Protein AF-A0A3L8SZI3-F1 (afdb_monomer)

Organism: Chloebi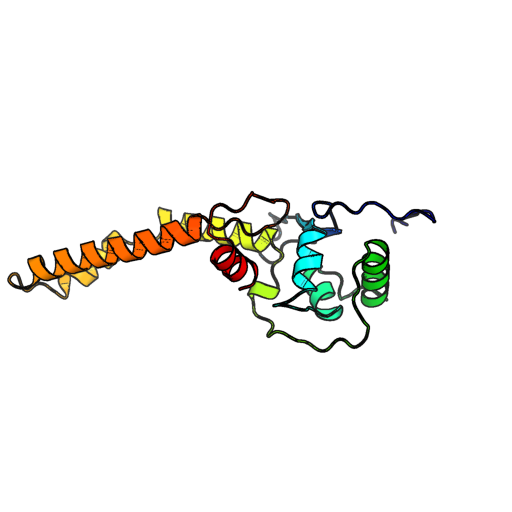a gouldiae (NCBI:txid44316)

Foldseek 3Di:
DDDDDDDDDDDLPPFDQLDFPDWAWDPPDDPVGTDIDTAGNVLVLDCCDPPFVDALCLVCQLRVNNPDDCSSVVVQVSCVSNVHHHDPPDDGRDDDDPCSSYGLRNVVVVVVVVVVCCVPPPPVPVVVVVVCVVPPDPVCVVVVVVVVVVVVVVVVVVVVVVVQAQQDGNNGRDDRPDDPVVNVVVNRD

Nearest PDB structures (foldseek):
  8j0r-assembly1_B  TM=9.414E-01  e=2.944E-23  Homo sapiens
  8j0l-assembly1_B  TM=9.765E-01  e=1.602E-19  Homo sapiens
  8j0q-assembly1_A  TM=9.708E-01  e=1.173E-19  Homo sapiens
  8j0l-assembly1_A  TM=9.807E-01  e=1.516E-17  Homo sapiens
  8j0q-assembly1_B  TM=9.656E-01  e=3.020E-16  Homo sap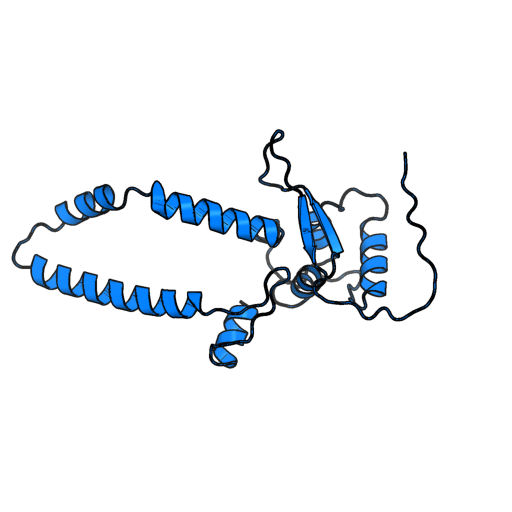iens

Secondary structure (DSSP, 8-state):
--------S-------TTSEEEEEE-SS--GGG--EEEEEHHHHHHHHSTTT---HHHHHHHTT-TTSTTHHHHHHHHHHHTT----TTPPP-S---TGGGS-HHHHHHHHHHHHHHHHHT--HHHHHHHHHHTT--HHHHHHHHHHHHHHHHHHHHHHHHHHT-----TT--PPP-S-HHHHHHHHT-

Sequence (189 aa):
MKQMCSFGYGGTCVVNPTDLFCSVPGRLSLLSSTSKYKVTIAEVKRRLSPPECLNASLLGGILRRAKSKNGGRCLREKLDRLGLNLPAGRRKAANVTLLTSLVEGEALHLARDFGYTCETEFPAKAVGEHIARQHMEQKEQTARKKMILATKQICKEFQDLLSQDRSPLGSSRPTPILDLDIQRHLTHF

Structure (mmCIF, N/CA/C/O backbone):
data_AF-A0A3L8SZI3-F1
#
_entry.id   AF-A0A3L8SZI3-F1
#
loop_
_atom_site.group_PDB
_atom_site.id
_atom_site.type_symbol
_atom_site.label_atom_id
_atom_site.label_alt_id
_atom_site.label_comp_id
_atom_site.label_asym_id
_atom_site.label_entity_id
_atom_site.label_seq_id
_atom_site.pdbx_PDB_ins_code
_atom_site.Cartn_x
_atom_site.Cartn_y
_atom_site.Cartn_z
_atom_site.occupancy
_atom_site.B_iso_or_equiv
_atom_site.auth_seq_id
_atom_site.auth_comp_id
_atom_site.auth_asym_id
_atom_site.auth_atom_id
_atom_site.pdbx_PDB_model_num
ATOM 1 N N . MET A 1 1 ? 34.889 -8.336 -11.581 1.00 32.75 1 MET A N 1
ATOM 2 C CA . MET A 1 1 ? 34.284 -9.285 -12.541 1.00 32.75 1 MET A CA 1
ATOM 3 C C . MET A 1 1 ? 32.955 -8.730 -13.030 1.00 32.75 1 MET A C 1
ATOM 5 O O . MET A 1 1 ? 32.021 -8.611 -12.249 1.00 32.75 1 MET A O 1
ATOM 9 N N . LYS A 1 2 ? 32.911 -8.278 -14.288 1.00 31.86 2 LYS A N 1
ATOM 10 C CA . LYS A 1 2 ? 31.712 -7.748 -14.952 1.00 31.86 2 LYS A CA 1
ATOM 11 C C . LYS A 1 2 ? 30.979 -8.924 -15.597 1.00 31.86 2 LYS A C 1
ATOM 13 O O . LYS A 1 2 ? 31.558 -9.584 -16.450 1.00 31.86 2 LYS A O 1
ATOM 18 N N . GLN A 1 3 ? 29.738 -9.185 -15.202 1.00 29.25 3 GLN A N 1
ATOM 19 C CA . GLN A 1 3 ? 28.894 -10.166 -15.880 1.00 29.25 3 GLN A CA 1
ATOM 20 C C . GLN A 1 3 ? 28.266 -9.477 -17.100 1.00 29.25 3 GLN A C 1
ATOM 22 O O . GLN A 1 3 ? 27.391 -8.622 -16.968 1.00 29.25 3 GLN A O 1
ATOM 27 N N . MET A 1 4 ? 28.801 -9.779 -18.285 1.00 31.86 4 MET A N 1
ATOM 28 C CA . MET A 1 4 ? 28.206 -9.431 -19.574 1.00 31.86 4 MET A CA 1
ATOM 29 C C . MET A 1 4 ? 26.926 -10.251 -19.749 1.00 31.86 4 MET A C 1
ATOM 31 O O . MET A 1 4 ? 26.986 -11.468 -19.887 1.00 31.86 4 MET A O 1
ATOM 35 N N . CYS A 1 5 ? 25.768 -9.593 -19.749 1.00 33.66 5 CYS A N 1
ATOM 36 C CA . CYS A 1 5 ? 24.539 -10.209 -20.238 1.00 33.66 5 CYS A CA 1
ATOM 37 C C . CYS A 1 5 ? 24.554 -10.167 -21.770 1.00 33.66 5 CYS A C 1
ATOM 39 O O . CYS A 1 5 ? 24.347 -9.107 -22.359 1.00 33.66 5 CYS A O 1
ATOM 41 N N . SER A 1 6 ? 24.799 -11.317 -22.394 1.00 33.72 6 SER A N 1
ATOM 42 C CA . SER A 1 6 ? 24.459 -11.567 -23.795 1.00 33.72 6 SER A CA 1
ATOM 43 C C . SER A 1 6 ? 22.967 -11.899 -23.872 1.00 33.72 6 SER A C 1
ATOM 45 O O . SER A 1 6 ? 22.521 -12.797 -23.164 1.00 33.72 6 SER A O 1
ATOM 47 N N . PHE A 1 7 ? 22.192 -11.179 -24.683 1.00 42.06 7 PHE A N 1
ATOM 48 C CA . PHE A 1 7 ? 20.838 -11.586 -25.071 1.00 42.06 7 PHE A CA 1
ATOM 49 C C . PHE A 1 7 ? 20.602 -11.206 -26.534 1.00 42.06 7 PHE A C 1
ATOM 51 O O . PHE A 1 7 ? 20.796 -10.050 -26.915 1.00 42.06 7 PHE A O 1
ATOM 58 N N . GLY A 1 8 ? 20.240 -12.221 -27.322 1.00 34.22 8 GLY A N 1
ATOM 59 C CA . GLY A 1 8 ? 20.067 -12.182 -28.770 1.00 34.22 8 GLY A CA 1
ATOM 60 C C . GLY A 1 8 ? 18.880 -11.351 -29.258 1.00 34.22 8 GLY A C 1
ATOM 61 O O . GLY A 1 8 ? 17.980 -10.982 -28.503 1.00 34.22 8 GLY A O 1
ATOM 62 N N . TYR A 1 9 ? 18.942 -11.052 -30.554 1.00 38.25 9 TYR A N 1
ATOM 63 C CA . TYR A 1 9 ? 17.956 -10.333 -31.356 1.00 38.25 9 TYR A CA 1
ATOM 64 C C . TYR A 1 9 ? 16.701 -11.177 -31.638 1.00 38.25 9 TYR A C 1
ATOM 66 O O . TYR A 1 9 ? 16.815 -12.364 -31.919 1.00 38.25 9 TYR A O 1
ATOM 74 N N . GLY A 1 10 ? 15.544 -10.508 -31.706 1.00 40.09 10 GLY A N 1
ATOM 75 C CA . GLY A 1 10 ? 14.436 -10.901 -32.587 1.00 40.09 10 GLY A CA 1
ATOM 76 C C . GLY A 1 10 ? 13.393 -11.854 -32.002 1.00 40.09 10 GLY A C 1
ATOM 77 O O . GLY A 1 10 ? 13.475 -13.062 -32.172 1.00 40.09 10 GLY A O 1
ATOM 78 N N . GLY A 1 11 ? 12.353 -11.286 -31.394 1.00 36.66 11 GLY A N 1
ATOM 79 C CA . GLY A 1 11 ? 11.108 -11.970 -31.046 1.00 36.66 11 GLY A CA 1
ATOM 80 C C . GLY A 1 11 ? 10.289 -11.083 -30.119 1.00 36.66 11 GLY A C 1
ATOM 81 O O . GLY A 1 11 ? 10.800 -10.637 -29.094 1.00 36.66 11 GLY A O 1
ATOM 82 N N . THR A 1 12 ? 9.042 -10.769 -30.473 1.00 47.06 12 THR A N 1
ATOM 83 C CA . THR A 1 12 ? 8.103 -10.133 -29.540 1.00 47.06 12 THR A CA 1
ATOM 84 C C . THR A 1 12 ? 7.827 -11.127 -28.418 1.00 47.06 12 THR A C 1
ATOM 86 O O . THR A 1 12 ? 6.958 -11.988 -28.540 1.00 47.06 12 THR A O 1
ATOM 89 N N . CYS A 1 13 ? 8.626 -11.064 -27.353 1.00 57.00 13 CYS A N 1
ATOM 90 C CA . CYS A 1 13 ? 8.430 -11.881 -26.168 1.00 57.00 13 CYS A CA 1
ATOM 91 C C . CYS A 1 13 ? 7.018 -11.626 -25.640 1.00 57.00 13 CYS A C 1
ATOM 93 O O . CYS A 1 13 ? 6.651 -10.480 -25.379 1.00 57.00 13 CYS A O 1
ATOM 95 N N . VAL A 1 14 ? 6.228 -12.684 -25.470 1.00 59.91 14 VAL A N 1
ATOM 96 C CA . VAL A 1 14 ? 4.997 -12.608 -24.683 1.00 59.91 14 VAL A CA 1
ATOM 97 C C . VAL A 1 14 ? 5.429 -12.312 -23.250 1.00 59.91 14 VAL A C 1
ATOM 99 O O . VAL A 1 14 ? 5.931 -13.186 -22.550 1.00 59.91 14 VAL A O 1
ATOM 102 N N . VAL A 1 15 ? 5.339 -11.046 -22.846 1.00 76.44 15 VAL A N 1
ATOM 103 C CA . VAL A 1 15 ? 5.780 -10.600 -21.523 1.00 76.44 15 VAL A CA 1
ATOM 104 C C . VAL A 1 15 ? 4.705 -10.956 -20.508 1.00 76.44 15 VAL A C 1
ATOM 106 O O . VAL A 1 15 ? 3.611 -10.386 -20.549 1.00 76.44 15 VAL A O 1
ATOM 109 N N . ASN A 1 16 ? 4.998 -11.865 -19.575 1.00 84.62 16 ASN A N 1
ATOM 110 C CA . ASN A 1 16 ? 4.066 -12.146 -18.496 1.00 84.62 16 ASN A CA 1
ATOM 111 C C . ASN A 1 16 ? 4.203 -11.047 -17.423 1.00 84.62 16 ASN A C 1
ATOM 113 O O . ASN A 1 16 ? 5.298 -10.787 -16.923 1.00 84.62 16 ASN A O 1
ATOM 117 N N . PRO A 1 17 ? 3.113 -10.367 -17.028 1.00 84.50 17 PRO A N 1
ATOM 118 C CA . PRO A 1 17 ? 3.187 -9.310 -16.025 1.00 84.50 17 PRO A CA 1
ATOM 119 C C . PRO A 1 17 ? 3.776 -9.732 -14.668 1.00 84.50 17 PRO A C 1
ATOM 121 O O . PRO A 1 17 ? 4.266 -8.876 -13.931 1.00 84.50 17 PRO A O 1
ATOM 124 N N . THR A 1 18 ? 3.708 -11.017 -14.306 1.00 87.50 18 THR A N 1
ATOM 125 C CA . THR A 1 18 ? 4.295 -11.531 -13.057 1.00 87.50 18 THR A CA 1
ATOM 126 C C . THR A 1 18 ? 5.793 -11.801 -13.161 1.00 87.50 18 THR A C 1
ATOM 128 O O . THR A 1 18 ? 6.421 -12.108 -12.146 1.00 87.50 18 THR A O 1
ATOM 131 N N . ASP A 1 19 ? 6.370 -11.688 -14.359 1.00 91.19 19 ASP A N 1
ATOM 132 C CA . ASP A 1 19 ? 7.793 -11.909 -14.568 1.00 91.19 19 ASP A CA 1
ATOM 133 C C . ASP A 1 19 ? 8.627 -10.897 -13.788 1.00 91.19 19 ASP A C 1
ATOM 135 O O . ASP A 1 19 ? 8.242 -9.748 -13.532 1.00 91.19 19 ASP A O 1
ATOM 139 N N . LEU A 1 20 ? 9.817 -11.348 -13.406 1.00 92.62 20 LEU A N 1
ATOM 140 C CA . LEU A 1 20 ? 10.771 -10.550 -12.662 1.00 92.62 20 LEU A CA 1
ATOM 141 C C . LEU A 1 20 ? 11.363 -9.459 -13.561 1.00 92.62 20 LEU A C 1
ATOM 143 O O . LEU A 1 20 ? 12.108 -9.740 -14.499 1.00 92.62 20 LEU A O 1
ATOM 147 N N . PHE A 1 21 ? 11.136 -8.195 -13.210 1.00 94.31 21 PHE A N 1
ATOM 148 C CA . PHE A 1 21 ? 11.852 -7.084 -13.823 1.00 94.31 21 PHE A CA 1
ATOM 149 C C . PHE A 1 21 ? 13.273 -6.981 -13.257 1.00 94.31 21 PHE A C 1
ATOM 151 O O . PHE A 1 21 ? 14.254 -6.944 -14.006 1.00 94.31 21 PHE A O 1
ATOM 158 N N . CYS A 1 22 ? 13.418 -6.936 -11.933 1.00 93.88 22 CYS A N 1
ATOM 159 C CA . CYS A 1 22 ? 14.709 -7.056 -11.254 1.00 93.88 22 CYS A CA 1
ATOM 160 C C . CYS A 1 22 ? 14.546 -7.337 -9.760 1.00 93.88 22 CYS A C 1
ATOM 162 O O . CYS A 1 22 ? 13.465 -7.166 -9.210 1.00 93.88 22 CYS A O 1
ATOM 164 N N . SER A 1 23 ? 15.647 -7.670 -9.089 1.00 94.44 23 SER A N 1
ATOM 165 C CA . SER A 1 23 ? 15.706 -7.685 -7.626 1.00 94.44 23 SER A CA 1
ATOM 166 C C . SER A 1 23 ? 16.407 -6.436 -7.094 1.00 94.44 23 SER A C 1
ATOM 168 O O . SER A 1 23 ? 17.413 -6.006 -7.666 1.00 94.44 23 SER A O 1
ATOM 170 N N . VAL A 1 24 ? 15.898 -5.878 -5.996 1.00 93.62 24 VAL A N 1
ATOM 171 C CA . VAL A 1 24 ? 16.451 -4.691 -5.326 1.00 93.62 24 VAL A CA 1
ATOM 172 C C . VAL A 1 24 ? 16.789 -4.998 -3.865 1.00 93.62 24 VAL A C 1
ATOM 174 O O . VAL A 1 24 ? 16.069 -5.772 -3.233 1.00 93.62 24 VAL A O 1
ATOM 177 N N . PRO A 1 25 ? 17.870 -4.434 -3.302 1.00 91.94 25 PRO A N 1
ATOM 178 C CA . PRO A 1 25 ? 18.117 -4.518 -1.865 1.00 91.94 25 PRO A CA 1
ATOM 179 C C . PRO A 1 25 ? 17.097 -3.676 -1.083 1.00 91.94 25 PRO A C 1
ATOM 181 O O . PRO A 1 25 ? 16.726 -2.579 -1.520 1.00 91.94 25 PRO A O 1
ATOM 184 N N . GLY A 1 26 ? 16.676 -4.181 0.079 1.00 91.69 26 GLY A N 1
ATOM 185 C CA . GLY A 1 26 ? 15.794 -3.471 1.005 1.00 91.69 26 GLY A CA 1
ATOM 186 C C . GLY A 1 26 ? 16.409 -2.175 1.542 1.00 91.69 26 GLY A C 1
ATOM 187 O O . GLY A 1 26 ? 17.578 -2.142 1.914 1.00 91.69 26 GLY A O 1
ATOM 188 N N . ARG A 1 27 ? 15.615 -1.102 1.595 1.00 90.81 27 ARG A N 1
ATOM 189 C CA . ARG A 1 27 ? 15.912 0.176 2.263 1.00 90.81 27 ARG A CA 1
ATOM 190 C C . ARG A 1 27 ? 15.809 0.047 3.780 1.00 90.81 27 ARG A C 1
ATOM 192 O O . ARG A 1 27 ? 16.592 0.672 4.478 1.00 90.81 27 ARG A O 1
ATOM 199 N N . LEU A 1 28 ? 14.841 -0.735 4.261 1.00 88.44 28 LEU A N 1
ATOM 200 C CA . LEU A 1 28 ? 14.543 -0.899 5.690 1.00 88.44 28 LEU A CA 1
ATOM 201 C C . LEU A 1 28 ? 15.282 -2.089 6.329 1.00 88.44 28 LEU A C 1
ATOM 203 O O . LEU A 1 28 ? 14.980 -2.481 7.448 1.00 88.44 28 LEU A O 1
ATOM 207 N N . SER A 1 29 ? 16.234 -2.697 5.618 1.00 83.62 29 SER A N 1
ATOM 208 C CA . SER A 1 29 ? 17.012 -3.832 6.122 1.00 83.62 29 SER A CA 1
ATOM 209 C C . SER A 1 29 ? 18.260 -3.367 6.877 1.00 83.62 29 SER A C 1
ATOM 211 O O . SER A 1 29 ? 18.995 -2.508 6.392 1.00 83.62 29 SER A O 1
ATOM 213 N N . LEU A 1 30 ? 18.539 -3.983 8.030 1.00 84.88 30 LEU A N 1
ATOM 214 C CA . LEU A 1 30 ? 19.823 -3.849 8.729 1.00 84.88 30 LEU A CA 1
ATOM 215 C C . LEU A 1 30 ? 20.921 -4.658 8.019 1.00 84.88 30 LEU A C 1
ATOM 217 O O . LEU A 1 30 ? 20.630 -5.605 7.286 1.00 84.88 30 LEU A O 1
ATOM 221 N N . LEU A 1 31 ? 22.191 -4.310 8.265 1.00 76.75 31 LEU A N 1
ATOM 222 C CA . LEU A 1 31 ? 23.357 -4.910 7.594 1.00 76.75 31 LEU A CA 1
ATOM 223 C C . LEU A 1 31 ? 23.403 -6.445 7.709 1.00 76.75 31 LEU A C 1
ATOM 225 O O . LEU A 1 31 ? 23.748 -7.119 6.740 1.00 76.75 31 LEU A O 1
ATOM 229 N N . SER A 1 32 ? 23.000 -6.998 8.854 1.00 75.25 32 SER A N 1
ATOM 230 C CA . SER A 1 32 ? 22.955 -8.443 9.118 1.00 75.25 32 SER A CA 1
ATOM 231 C C . SER A 1 32 ? 21.778 -9.175 8.455 1.00 75.25 32 SER A C 1
ATOM 233 O O . SER A 1 32 ? 21.843 -10.390 8.297 1.00 75.25 32 SER A O 1
ATOM 235 N N . SER A 1 33 ? 20.739 -8.455 8.016 1.00 75.06 33 SER A N 1
ATOM 236 C CA . SER A 1 33 ? 19.474 -9.017 7.509 1.00 75.06 33 SER A CA 1
ATOM 237 C C . SER A 1 33 ? 19.098 -8.424 6.149 1.00 75.06 33 SER A C 1
ATOM 239 O O . SER A 1 33 ? 17.968 -7.978 5.923 1.00 75.06 33 SER A O 1
ATOM 241 N N . THR A 1 34 ? 20.061 -8.384 5.224 1.00 77.38 34 THR A N 1
ATOM 242 C CA . THR A 1 34 ? 19.853 -7.802 3.892 1.00 77.38 34 THR A CA 1
ATOM 243 C C . THR A 1 34 ? 18.858 -8.640 3.087 1.00 77.38 34 THR A C 1
ATOM 245 O O . THR A 1 34 ? 19.199 -9.684 2.534 1.00 77.38 34 THR A O 1
ATOM 248 N N . SER A 1 35 ? 17.623 -8.154 2.971 1.00 83.44 35 SER A N 1
ATOM 249 C CA . SER A 1 35 ? 16.596 -8.775 2.133 1.00 83.44 35 SER A CA 1
ATOM 250 C C . SER A 1 35 ? 16.675 -8.254 0.699 1.00 83.44 35 SER A C 1
ATOM 252 O O . SER A 1 35 ? 16.913 -7.066 0.461 1.00 83.44 35 SER A O 1
ATOM 254 N N . LYS A 1 36 ? 16.461 -9.143 -0.277 1.00 91.50 36 LYS A N 1
ATOM 255 C CA . LYS A 1 36 ? 16.286 -8.771 -1.687 1.00 91.50 36 LYS A CA 1
ATOM 256 C C . LYS A 1 36 ? 14.821 -8.914 -2.070 1.00 91.50 36 LYS A C 1
ATOM 258 O O . LYS A 1 36 ? 14.253 -9.995 -1.955 1.00 91.50 36 LYS A O 1
ATOM 263 N N . TYR A 1 37 ? 14.248 -7.840 -2.589 1.00 93.81 37 TYR A N 1
ATOM 264 C CA . TYR A 1 37 ? 12.856 -7.779 -3.008 1.00 93.81 37 TYR A CA 1
ATOM 265 C C . TYR A 1 37 ? 12.746 -7.940 -4.518 1.00 93.81 37 TYR A C 1
ATOM 267 O O . TYR A 1 37 ? 13.508 -7.331 -5.273 1.00 93.81 37 TYR A O 1
ATOM 275 N N . LYS A 1 38 ? 11.805 -8.779 -4.956 1.00 94.25 38 LYS A N 1
ATOM 276 C CA . LYS A 1 38 ? 11.475 -8.966 -6.370 1.00 94.25 38 LYS A CA 1
ATOM 277 C C . LYS A 1 38 ? 10.568 -7.823 -6.818 1.00 94.25 38 LYS A C 1
ATOM 279 O O . LYS A 1 38 ? 9.530 -7.603 -6.210 1.00 94.25 38 LYS A O 1
ATOM 284 N N . VAL A 1 39 ? 10.956 -7.147 -7.891 1.00 95.44 39 VAL A N 1
ATOM 285 C CA . VAL A 1 39 ? 10.140 -6.148 -8.584 1.00 95.44 39 VAL A CA 1
ATOM 286 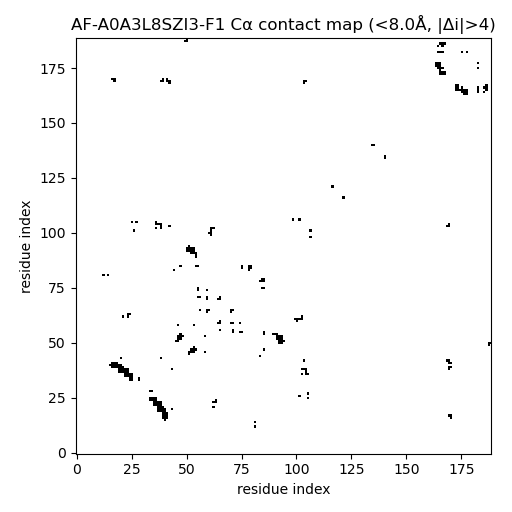C C . VAL A 1 39 ? 9.622 -6.793 -9.858 1.00 95.44 39 VAL A C 1
ATOM 288 O O . VAL A 1 39 ? 10.424 -7.229 -10.691 1.00 95.44 39 VAL A O 1
ATOM 291 N N . THR A 1 40 ? 8.305 -6.877 -10.008 1.00 94.69 40 THR A N 1
ATOM 292 C CA . THR A 1 40 ? 7.666 -7.486 -11.182 1.00 94.69 40 THR A CA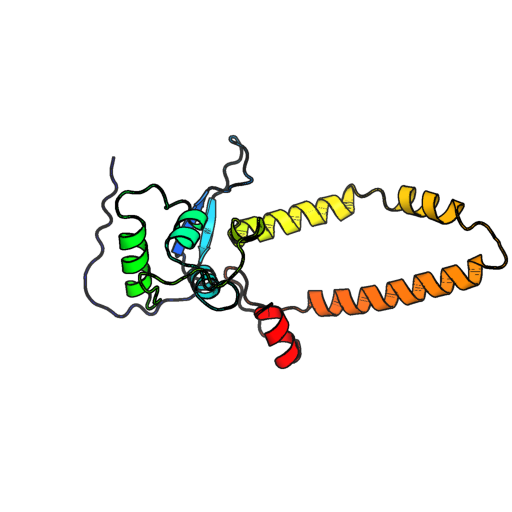 1
ATOM 293 C C . THR A 1 40 ? 7.492 -6.474 -12.309 1.00 94.69 40 THR A C 1
ATOM 295 O O . THR A 1 40 ? 7.544 -5.259 -12.106 1.00 94.69 40 THR A O 1
ATOM 298 N N . ILE A 1 41 ? 7.262 -6.964 -13.525 1.00 93.44 41 ILE A N 1
ATOM 299 C CA . ILE A 1 41 ? 6.901 -6.104 -14.659 1.00 93.44 41 ILE A CA 1
ATOM 300 C C . ILE A 1 41 ? 5.573 -5.383 -14.386 1.00 93.44 41 ILE A C 1
ATOM 302 O O . ILE A 1 41 ? 5.430 -4.214 -14.741 1.00 93.44 41 ILE A O 1
ATOM 306 N N . ALA A 1 42 ? 4.623 -6.038 -13.711 1.00 92.12 42 ALA A N 1
ATOM 307 C CA . ALA A 1 42 ? 3.355 -5.439 -13.306 1.00 92.12 42 ALA A CA 1
ATOM 308 C C . ALA A 1 42 ? 3.533 -4.249 -12.352 1.00 92.12 42 ALA A C 1
ATOM 310 O O . ALA A 1 42 ? 2.892 -3.223 -12.574 1.00 92.12 42 ALA A O 1
ATOM 311 N N . GLU A 1 43 ? 4.418 -4.351 -11.354 1.00 94.31 43 GLU A N 1
ATOM 312 C CA . GLU A 1 43 ? 4.747 -3.218 -10.475 1.00 94.31 43 GLU A CA 1
ATOM 313 C C . GLU A 1 43 ? 5.277 -2.045 -11.306 1.00 94.31 43 GLU A C 1
ATOM 315 O O . GLU A 1 43 ? 4.789 -0.920 -11.202 1.00 94.31 43 GLU A O 1
ATOM 320 N N . VAL A 1 44 ? 6.242 -2.305 -12.195 1.00 93.88 44 VAL A N 1
ATOM 321 C CA . VAL A 1 44 ? 6.815 -1.255 -13.048 1.00 93.88 44 VAL A CA 1
ATOM 322 C C . VAL A 1 44 ? 5.747 -0.628 -13.943 1.00 93.88 44 VAL A C 1
ATOM 324 O O . VAL A 1 44 ? 5.696 0.593 -14.061 1.00 93.88 44 VAL A O 1
ATOM 327 N N . LYS A 1 45 ? 4.861 -1.435 -14.532 1.00 91.56 45 LYS A N 1
ATOM 328 C CA . LYS A 1 45 ? 3.749 -0.943 -15.350 1.00 91.56 45 LYS A CA 1
ATOM 329 C C . LYS A 1 45 ? 2.829 -0.019 -14.548 1.00 91.56 45 LYS A C 1
ATOM 331 O O . LYS A 1 45 ? 2.534 1.067 -15.039 1.00 91.56 45 LYS A O 1
ATOM 336 N N . ARG A 1 46 ? 2.438 -0.406 -13.326 1.00 91.00 46 ARG A N 1
ATOM 337 C CA . ARG A 1 46 ? 1.607 0.422 -12.431 1.00 91.00 46 ARG A CA 1
ATOM 338 C C . ARG A 1 46 ? 2.273 1.756 -12.094 1.00 91.00 46 ARG A C 1
ATOM 340 O O . ARG A 1 46 ? 1.632 2.794 -12.180 1.00 91.00 46 ARG A O 1
ATOM 347 N N . ARG A 1 47 ? 3.578 1.747 -11.809 1.00 91.25 47 ARG A N 1
ATOM 348 C CA . ARG A 1 47 ? 4.353 2.971 -11.534 1.00 91.25 47 ARG A CA 1
ATOM 349 C C . ARG A 1 47 ? 4.465 3.913 -12.734 1.00 91.25 47 ARG A C 1
ATOM 351 O O . ARG A 1 47 ? 4.669 5.111 -12.560 1.00 91.25 47 ARG A O 1
ATOM 358 N N . LEU A 1 48 ? 4.384 3.390 -13.959 1.00 90.19 48 LEU A N 1
ATOM 359 C CA . LEU A 1 48 ? 4.416 4.185 -15.192 1.00 90.19 48 LEU A CA 1
ATOM 360 C C . LEU A 1 48 ? 3.039 4.732 -15.598 1.00 90.19 48 LEU A C 1
ATOM 362 O O . LEU A 1 48 ? 2.984 5.677 -16.396 1.00 90.19 48 LEU A O 1
ATOM 366 N N . SER A 1 49 ? 1.958 4.150 -15.074 1.00 87.31 49 SER A N 1
ATOM 367 C CA . SER A 1 49 ? 0.573 4.584 -15.265 1.00 87.31 49 SER A CA 1
ATOM 368 C C . SER A 1 49 ? 0.104 5.525 -14.145 1.00 87.31 49 SER A C 1
ATOM 370 O O . SER A 1 49 ? 0.784 5.652 -13.123 1.00 87.31 49 SER A O 1
ATOM 372 N N . PRO A 1 50 ? -1.051 6.197 -14.310 1.00 84.31 50 PRO A N 1
ATOM 373 C CA . PRO A 1 50 ? -1.691 6.901 -13.204 1.00 84.31 50 PRO A CA 1
ATOM 374 C C . PRO A 1 50 ? -1.956 5.960 -12.011 1.00 84.31 50 PRO A C 1
ATOM 376 O O . PRO A 1 50 ? -2.207 4.771 -12.240 1.00 84.31 50 PRO A O 1
ATOM 379 N N . PRO A 1 51 ? -1.919 6.469 -10.766 1.00 80.81 51 PRO A N 1
ATOM 380 C CA . PRO A 1 51 ? -1.724 7.881 -10.411 1.00 80.81 51 PRO A CA 1
ATOM 381 C C . PRO A 1 51 ? -0.253 8.344 -10.386 1.00 80.81 51 PRO A C 1
ATOM 383 O O . PRO A 1 51 ? 0.004 9.530 -10.581 1.00 80.81 51 PRO A O 1
ATOM 386 N N . GLU A 1 52 ? 0.729 7.449 -10.208 1.00 85.75 52 GLU A N 1
ATOM 387 C CA . GLU A 1 52 ? 2.133 7.849 -9.987 1.00 85.75 52 GLU A CA 1
ATOM 388 C C . GLU A 1 52 ? 2.821 8.445 -11.228 1.00 85.75 52 GLU A C 1
ATOM 390 O O . GLU A 1 52 ? 3.557 9.433 -11.118 1.00 85.75 52 GLU A O 1
ATOM 395 N N . CYS A 1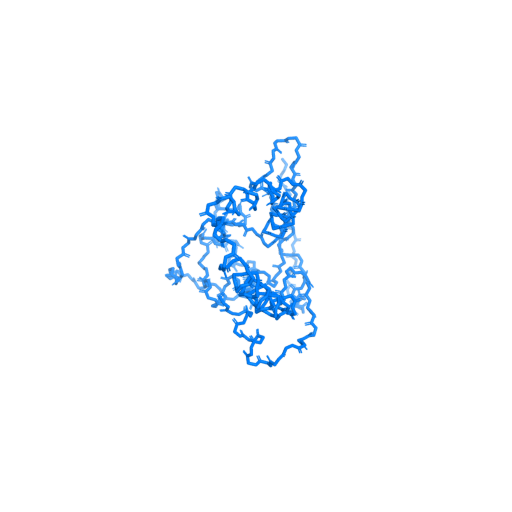 53 ? 2.611 7.849 -12.410 1.00 87.81 53 CYS A N 1
ATOM 396 C CA . CYS A 1 53 ? 3.177 8.309 -13.685 1.00 87.81 53 CYS A CA 1
ATOM 397 C C . CYS A 1 53 ? 4.686 8.645 -13.607 1.00 87.81 53 CYS A C 1
ATOM 399 O O . CYS A 1 53 ? 5.144 9.681 -14.107 1.00 87.81 53 CYS A O 1
ATOM 401 N N . LEU A 1 54 ? 5.477 7.777 -12.967 1.00 89.50 54 LEU A N 1
ATOM 402 C CA . LEU A 1 54 ? 6.880 8.039 -12.656 1.00 89.50 54 LEU A CA 1
ATOM 403 C C . LEU A 1 54 ? 7.730 8.285 -13.908 1.00 89.50 54 LEU A C 1
ATOM 405 O O . LEU A 1 54 ? 7.558 7.673 -14.963 1.00 89.50 54 LEU A O 1
ATOM 409 N N . ASN A 1 55 ? 8.721 9.164 -13.760 1.00 88.19 55 ASN A N 1
ATOM 410 C CA . ASN A 1 55 ? 9.770 9.352 -14.756 1.00 88.19 55 ASN A CA 1
ATOM 411 C C . ASN A 1 55 ? 10.947 8.385 -14.524 1.00 88.19 55 ASN A C 1
ATOM 413 O O . ASN A 1 55 ? 11.070 7.748 -13.476 1.00 88.19 55 ASN A O 1
ATOM 417 N N . ALA A 1 56 ? 11.857 8.311 -15.500 1.00 87.88 56 ALA A N 1
ATOM 418 C CA . ALA A 1 56 ? 13.003 7.399 -15.453 1.00 87.88 56 ALA A CA 1
ATOM 419 C C . ALA A 1 56 ? 13.943 7.631 -14.264 1.00 87.88 56 ALA A C 1
ATOM 421 O O . ALA A 1 56 ? 14.523 6.673 -13.759 1.00 87.88 56 ALA A O 1
ATOM 422 N N . SER A 1 57 ? 14.098 8.875 -13.808 1.00 85.69 57 SER A N 1
ATOM 423 C CA . SER A 1 57 ? 14.984 9.198 -12.686 1.00 85.69 57 SER A CA 1
ATOM 424 C C . SER A 1 57 ? 14.419 8.673 -11.367 1.00 85.69 57 SER A C 1
ATOM 426 O O . SER A 1 57 ? 15.138 8.027 -10.605 1.00 85.69 57 SER A O 1
ATOM 428 N N . LEU A 1 58 ? 13.123 8.889 -11.123 1.00 89.62 58 LEU A N 1
ATOM 429 C CA . LEU A 1 58 ? 12.430 8.394 -9.933 1.00 89.62 58 LEU A CA 1
ATOM 430 C C . LEU A 1 58 ? 12.358 6.869 -9.936 1.00 89.62 58 LEU A C 1
ATOM 432 O O . LEU A 1 58 ? 12.775 6.238 -8.964 1.00 89.62 58 LEU A O 1
ATOM 436 N N . LEU A 1 59 ? 11.939 6.274 -11.059 1.00 91.12 59 LEU A N 1
ATOM 437 C CA . LEU A 1 59 ? 11.917 4.823 -11.213 1.00 91.12 59 LEU A CA 1
ATOM 438 C C . LEU A 1 59 ? 13.322 4.235 -11.015 1.00 91.12 59 LEU A C 1
ATOM 440 O O . LEU A 1 59 ? 13.493 3.286 -10.262 1.00 91.12 59 LEU A O 1
ATOM 444 N N . GLY A 1 60 ? 14.361 4.841 -11.594 1.00 91.12 60 GLY A N 1
ATOM 445 C CA . GLY A 1 60 ? 15.750 4.431 -11.375 1.00 91.12 60 GLY A CA 1
ATOM 446 C C . GLY A 1 60 ? 16.192 4.520 -9.909 1.00 91.12 60 GLY A C 1
ATOM 447 O O . GLY A 1 60 ? 16.930 3.651 -9.439 1.00 91.12 60 GLY A O 1
ATOM 448 N N . GLY A 1 61 ? 15.735 5.532 -9.169 1.00 91.00 61 GLY A N 1
ATOM 449 C CA . GLY A 1 61 ? 15.994 5.685 -7.734 1.00 91.00 61 GLY A CA 1
ATOM 450 C C . GLY A 1 61 ? 15.301 4.621 -6.880 1.00 91.00 61 GLY A C 1
ATOM 451 O O . GLY A 1 61 ? 15.898 4.087 -5.940 1.00 91.00 61 GLY A O 1
ATOM 452 N N . ILE A 1 62 ? 14.070 4.256 -7.236 1.00 92.88 62 ILE A N 1
ATOM 453 C CA . ILE A 1 62 ? 13.305 3.177 -6.599 1.00 92.88 62 ILE A CA 1
ATOM 454 C C . ILE A 1 62 ? 13.929 1.822 -6.930 1.00 92.88 62 ILE A C 1
ATOM 456 O O . ILE A 1 62 ? 14.164 1.011 -6.048 1.00 92.88 62 ILE A O 1
ATOM 460 N N . LEU A 1 63 ? 14.364 1.604 -8.165 1.00 92.69 63 LEU A N 1
ATOM 461 C CA . LEU A 1 63 ? 15.052 0.370 -8.544 1.00 92.69 63 LEU A CA 1
ATOM 462 C C . LEU A 1 63 ? 16.500 0.291 -8.034 1.00 92.69 63 LEU A C 1
ATOM 464 O O . LEU A 1 63 ? 17.200 -0.676 -8.324 1.00 92.69 63 LEU A O 1
ATOM 468 N N . ARG A 1 64 ? 16.969 1.307 -7.293 1.00 91.06 64 ARG A N 1
ATOM 469 C CA . ARG A 1 64 ? 18.343 1.430 -6.775 1.00 91.06 64 ARG A CA 1
ATOM 470 C C . ARG A 1 64 ? 19.413 1.385 -7.885 1.00 91.06 64 ARG A C 1
ATOM 472 O O . ARG A 1 64 ? 20.533 0.939 -7.665 1.00 91.06 64 ARG A O 1
ATOM 479 N N . ARG A 1 65 ? 19.080 1.872 -9.089 1.00 82.00 65 ARG A N 1
ATOM 480 C CA . ARG A 1 65 ? 19.945 1.890 -10.292 1.00 82.00 65 ARG A CA 1
ATOM 481 C C . ARG A 1 65 ? 20.421 3.287 -10.708 1.00 82.00 65 ARG A C 1
ATOM 483 O O . ARG A 1 65 ? 21.206 3.406 -11.650 1.00 82.00 65 ARG A O 1
ATOM 490 N N . ALA A 1 66 ? 19.996 4.336 -10.000 1.00 75.31 66 ALA A N 1
ATOM 491 C CA . ALA A 1 66 ? 20.215 5.741 -10.368 1.00 75.31 66 ALA A CA 1
ATOM 492 C C . ALA A 1 66 ? 21.687 6.192 -10.478 1.00 75.31 66 ALA A C 1
ATOM 494 O O . ALA A 1 66 ? 21.961 7.176 -11.154 1.00 75.31 66 ALA A O 1
ATOM 495 N N . LYS A 1 67 ? 22.640 5.491 -9.849 1.00 74.12 67 LYS A N 1
ATOM 496 C CA . LYS A 1 67 ? 24.066 5.881 -9.841 1.00 74.12 67 LYS A CA 1
ATOM 497 C C . LYS A 1 67 ? 24.910 5.226 -10.947 1.00 74.12 67 LYS A C 1
ATOM 499 O O . LYS A 1 67 ? 26.118 5.424 -10.992 1.00 74.12 67 LYS A O 1
ATOM 504 N N . SER A 1 68 ? 24.308 4.425 -11.827 1.00 75.88 68 SER A N 1
ATOM 505 C CA . SER A 1 68 ? 25.038 3.749 -12.908 1.00 75.88 68 SER A CA 1
ATOM 506 C C . SER A 1 68 ? 25.236 4.661 -14.126 1.00 75.88 68 SER A C 1
ATOM 508 O O . SER A 1 68 ? 24.309 5.357 -14.550 1.00 75.88 68 SER A O 1
ATOM 510 N N . LYS A 1 69 ? 26.437 4.645 -14.727 1.00 81.56 69 LYS A N 1
ATOM 511 C CA . LYS A 1 69 ? 26.698 5.326 -16.009 1.00 81.56 69 LYS A CA 1
ATOM 512 C C . LYS A 1 69 ? 25.697 4.807 -17.048 1.00 81.56 69 LYS A C 1
ATOM 514 O O . LYS A 1 69 ? 25.556 3.599 -17.202 1.00 81.56 69 LYS A O 1
ATOM 519 N N . ASN A 1 70 ? 25.001 5.711 -17.739 1.00 82.06 70 ASN A N 1
ATOM 520 C CA . ASN A 1 70 ? 23.920 5.401 -18.689 1.00 82.06 70 ASN A CA 1
ATOM 521 C C . ASN A 1 70 ? 22.677 4.705 -18.092 1.00 82.06 70 ASN A C 1
ATOM 523 O O . ASN A 1 70 ? 21.834 4.234 -18.855 1.00 82.06 70 ASN A O 1
ATOM 527 N N . GLY A 1 71 ? 22.497 4.680 -16.765 1.00 81.44 71 GLY A N 1
ATOM 528 C CA . GLY A 1 71 ? 21.406 3.941 -16.116 1.00 81.44 71 GLY A CA 1
ATOM 529 C C . GLY A 1 71 ? 20.008 4.294 -16.635 1.00 81.44 71 GLY A C 1
ATOM 530 O O . GLY A 1 71 ? 19.194 3.405 -16.870 1.00 81.44 71 GLY A O 1
ATOM 531 N N . GLY A 1 72 ? 19.747 5.579 -16.896 1.00 83.69 72 GLY A N 1
ATOM 532 C CA . GLY A 1 72 ? 18.473 6.027 -17.466 1.00 83.69 72 GLY A CA 1
ATOM 533 C C . GLY A 1 72 ? 18.241 5.563 -18.909 1.00 83.69 72 GLY A C 1
ATOM 534 O O . GLY A 1 72 ? 17.102 5.288 -19.271 1.00 83.69 72 GLY A O 1
ATOM 535 N N . ARG A 1 73 ? 19.299 5.447 -19.724 1.00 86.44 73 ARG A N 1
ATOM 536 C CA . ARG A 1 73 ? 19.211 4.940 -21.103 1.00 86.44 73 ARG A CA 1
ATOM 537 C C . ARG A 1 73 ? 18.939 3.438 -21.102 1.00 86.44 73 ARG A C 1
ATOM 539 O O . ARG A 1 73 ? 17.951 3.010 -21.682 1.00 86.44 73 ARG A O 1
ATOM 546 N N . CYS A 1 74 ? 19.735 2.669 -20.358 1.00 87.69 74 CYS A N 1
ATOM 547 C CA . CYS A 1 74 ? 19.560 1.219 -20.252 1.00 87.69 74 CYS A CA 1
ATOM 548 C C . CYS A 1 74 ? 18.204 0.832 -19.643 1.00 87.69 74 CYS A C 1
ATOM 550 O O . CYS A 1 74 ? 17.635 -0.194 -20.004 1.00 87.69 74 CYS A O 1
ATOM 552 N N . LEU A 1 75 ? 17.673 1.642 -18.715 1.00 89.38 75 LEU A N 1
ATOM 553 C CA . LEU A 1 75 ? 16.334 1.431 -18.169 1.00 89.38 75 LEU A CA 1
ATOM 554 C C . LEU A 1 75 ? 15.263 1.571 -19.255 1.00 89.38 75 LEU A C 1
ATOM 556 O O . LEU A 1 75 ? 14.412 0.696 -19.353 1.00 89.38 75 LEU A O 1
ATOM 560 N N . ARG A 1 76 ? 15.324 2.624 -20.081 1.00 89.75 76 ARG A N 1
ATOM 561 C CA . ARG A 1 76 ? 14.380 2.825 -21.194 1.00 89.75 76 ARG A CA 1
ATOM 562 C C . ARG A 1 76 ? 14.478 1.707 -22.222 1.00 89.75 76 ARG A C 1
ATOM 564 O O . ARG A 1 76 ? 13.472 1.077 -22.490 1.00 89.75 76 ARG A O 1
ATOM 571 N N . GLU A 1 77 ? 15.687 1.367 -22.668 1.00 90.75 77 GLU A N 1
ATOM 572 C CA . GLU A 1 77 ? 15.905 0.257 -23.610 1.00 90.75 77 GLU A CA 1
ATOM 573 C C . GLU A 1 77 ? 15.327 -1.065 -23.085 1.00 90.75 77 GLU A C 1
ATOM 575 O O . GLU A 1 77 ? 14.745 -1.843 -23.839 1.00 90.75 77 GLU A O 1
ATOM 580 N N . LYS A 1 78 ? 15.467 -1.334 -21.779 1.00 91.38 78 LYS A N 1
ATOM 581 C CA . LYS A 1 78 ? 14.876 -2.522 -21.160 1.00 91.38 78 LYS A CA 1
ATOM 582 C C . LYS A 1 78 ? 13.348 -2.459 -21.132 1.00 91.38 78 LYS A C 1
ATOM 584 O O . LYS A 1 78 ? 12.716 -3.485 -21.350 1.00 91.38 78 LYS A O 1
ATOM 589 N N . LEU A 1 79 ? 12.764 -1.299 -20.837 1.00 92.00 79 LEU A N 1
ATOM 590 C CA . LEU A 1 79 ? 11.312 -1.107 -20.831 1.00 92.00 79 LEU A CA 1
ATOM 591 C C . LEU A 1 79 ? 10.726 -1.245 -22.240 1.00 92.00 79 LEU A C 1
ATOM 593 O O . LEU A 1 79 ? 9.750 -1.972 -22.405 1.00 92.00 79 LEU A O 1
ATOM 597 N N . ASP A 1 80 ? 11.375 -0.661 -23.247 1.00 91.06 80 ASP A N 1
ATOM 598 C CA . ASP A 1 80 ? 10.947 -0.726 -24.647 1.00 91.06 80 ASP A CA 1
ATOM 599 C C . ASP A 1 80 ? 10.913 -2.178 -25.150 1.00 91.06 80 ASP A C 1
ATOM 601 O O . ASP A 1 80 ? 9.940 -2.596 -25.774 1.00 91.06 80 ASP A O 1
ATOM 605 N N . ARG A 1 81 ? 11.913 -2.999 -24.787 1.00 91.19 81 ARG A N 1
ATOM 606 C CA . ARG A 1 81 ? 11.922 -4.449 -25.087 1.00 91.19 81 ARG A CA 1
ATOM 607 C C . ARG A 1 81 ? 10.765 -5.216 -24.448 1.00 91.19 81 ARG A C 1
ATOM 609 O O . ARG A 1 81 ? 10.400 -6.277 -24.940 1.00 91.19 81 ARG A O 1
ATOM 616 N N . LEU A 1 82 ? 10.221 -4.708 -23.345 1.00 90.31 82 LEU A N 1
ATOM 617 C CA . LEU A 1 82 ? 9.068 -5.284 -22.655 1.00 90.31 82 LEU A CA 1
ATOM 618 C C . LEU A 1 82 ? 7.739 -4.663 -23.118 1.00 90.31 82 LEU A C 1
ATOM 620 O O . LEU A 1 82 ? 6.697 -4.954 -22.533 1.00 90.31 82 LEU A O 1
ATOM 624 N N . GLY A 1 83 ? 7.764 -3.782 -24.125 1.00 88.94 83 GLY A N 1
ATOM 625 C CA . GLY A 1 83 ? 6.586 -3.064 -24.611 1.00 88.94 83 GLY A CA 1
ATOM 626 C C . GLY A 1 83 ? 6.078 -1.977 -23.657 1.00 88.94 83 GLY A C 1
ATOM 627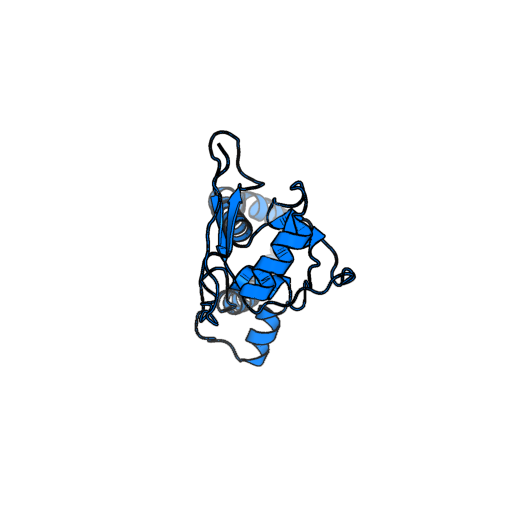 O O . GLY A 1 83 ? 4.917 -1.579 -23.738 1.00 88.94 83 GLY A O 1
ATOM 628 N N . LEU A 1 84 ? 6.912 -1.498 -22.729 1.00 88.94 84 LEU A N 1
ATOM 629 C CA . LEU A 1 84 ? 6.575 -0.425 -21.795 1.00 88.94 84 LEU A CA 1
ATOM 630 C C . LEU A 1 84 ? 7.215 0.889 -22.251 1.00 88.94 84 LEU A C 1
ATOM 632 O O . LEU A 1 84 ? 8.433 1.017 -22.263 1.00 88.94 84 LEU A O 1
ATOM 636 N N . ASN A 1 85 ? 6.395 1.892 -22.570 1.00 84.31 85 ASN A N 1
ATOM 637 C CA . ASN A 1 85 ? 6.890 3.187 -23.038 1.00 84.31 85 ASN A CA 1
ATOM 638 C C . ASN A 1 85 ? 7.197 4.141 -21.869 1.00 84.31 85 ASN A C 1
ATOM 640 O O . ASN A 1 85 ? 6.328 4.431 -21.040 1.00 84.31 85 ASN A O 1
ATOM 644 N N . LEU A 1 86 ? 8.417 4.687 -21.841 1.00 85.12 86 LEU A N 1
ATOM 645 C CA . LEU A 1 86 ? 8.827 5.729 -20.899 1.00 85.12 86 LEU A CA 1
ATOM 646 C C . LEU A 1 86 ? 9.515 6.903 -21.620 1.00 85.12 86 LEU A C 1
ATOM 648 O O . LEU A 1 86 ? 10.752 6.929 -21.730 1.00 85.12 86 LEU A O 1
ATOM 652 N N . PRO A 1 87 ? 8.744 7.919 -22.058 1.00 80.31 87 PRO A N 1
ATOM 653 C CA . PRO A 1 87 ? 9.273 8.992 -22.888 1.00 80.31 87 PRO A CA 1
ATOM 654 C C . PRO A 1 87 ? 10.365 9.798 -22.175 1.00 80.31 87 PRO A C 1
ATOM 656 O O . PRO A 1 87 ? 10.353 10.012 -20.952 1.00 80.31 87 PRO A O 1
ATOM 659 N N . ALA A 1 88 ? 11.349 10.248 -22.952 1.00 78.25 88 ALA A N 1
ATOM 660 C CA . ALA A 1 88 ? 12.331 11.217 -22.484 1.00 78.25 88 ALA A CA 1
ATOM 661 C C . ALA A 1 88 ? 11.631 12.547 -22.148 1.00 78.25 88 ALA A C 1
ATOM 663 O O . ALA A 1 88 ? 10.654 12.920 -22.787 1.00 78.25 88 ALA A O 1
ATOM 664 N N . GLY A 1 89 ? 12.092 13.243 -21.105 1.00 72.44 89 GLY A N 1
ATOM 665 C CA . GLY A 1 89 ? 11.531 14.546 -20.724 1.00 72.44 89 GLY A CA 1
ATOM 666 C C . GLY A 1 89 ? 10.153 14.520 -20.047 1.00 72.44 89 GLY A C 1
ATOM 667 O O . GLY A 1 89 ? 9.621 15.589 -19.756 1.00 72.44 89 GLY A O 1
ATOM 668 N N . ARG A 1 90 ? 9.581 13.339 -19.743 1.00 78.50 90 ARG A N 1
ATOM 669 C CA . ARG A 1 90 ? 8.332 13.240 -18.966 1.00 78.50 90 ARG A CA 1
ATOM 670 C C . ARG A 1 90 ? 8.473 13.988 -17.636 1.00 78.50 90 ARG A C 1
ATOM 672 O O . ARG A 1 90 ? 9.310 13.632 -16.799 1.00 78.50 90 ARG A O 1
ATOM 679 N N . ARG A 1 91 ? 7.638 15.014 -17.450 1.00 70.50 91 ARG A N 1
ATOM 680 C CA . ARG A 1 91 ? 7.559 15.786 -16.205 1.00 70.50 91 ARG A CA 1
ATOM 681 C C . ARG A 1 91 ? 6.921 14.946 -15.099 1.00 70.50 91 ARG A C 1
ATOM 683 O O . ARG A 1 91 ? 6.159 14.021 -15.365 1.00 70.50 91 ARG A O 1
ATOM 690 N N . LYS A 1 92 ? 7.284 15.252 -13.854 1.00 67.94 92 LYS A N 1
ATOM 691 C CA . LYS A 1 92 ? 6.729 14.615 -12.654 1.00 67.94 92 LYS A CA 1
ATOM 692 C C . LYS A 1 92 ? 5.230 14.931 -12.573 1.00 67.94 92 LYS A C 1
ATOM 694 O O . LYS A 1 92 ? 4.879 16.105 -12.563 1.00 67.94 92 LYS A O 1
ATOM 699 N N . ALA A 1 93 ? 4.391 13.898 -12.533 1.00 66.56 93 ALA A N 1
ATOM 700 C CA . ALA A 1 93 ? 2.936 14.045 -12.471 1.00 66.56 93 ALA A CA 1
ATOM 701 C C . ALA A 1 93 ? 2.395 13.984 -11.032 1.00 66.56 93 ALA A C 1
ATOM 703 O O . ALA A 1 93 ? 1.499 14.747 -10.695 1.00 66.56 93 ALA A O 1
ATOM 704 N N . ALA A 1 94 ? 2.975 13.136 -10.175 1.00 70.31 94 ALA A N 1
ATOM 705 C CA . ALA A 1 94 ? 2.544 12.953 -8.788 1.00 70.31 94 ALA A CA 1
ATOM 706 C C . ALA A 1 94 ? 3.584 13.443 -7.772 1.00 70.31 94 ALA A C 1
ATOM 708 O O . ALA A 1 94 ? 4.794 13.426 -8.026 1.00 70.31 94 ALA A O 1
ATOM 709 N N . ASN A 1 95 ? 3.118 13.852 -6.589 1.00 82.81 95 ASN A N 1
ATOM 710 C CA . ASN A 1 95 ? 3.989 14.151 -5.458 1.00 82.81 95 ASN A CA 1
ATOM 711 C C . ASN A 1 95 ? 4.729 12.887 -5.007 1.00 82.81 95 ASN A C 1
ATOM 713 O O . ASN A 1 95 ? 4.164 11.803 -4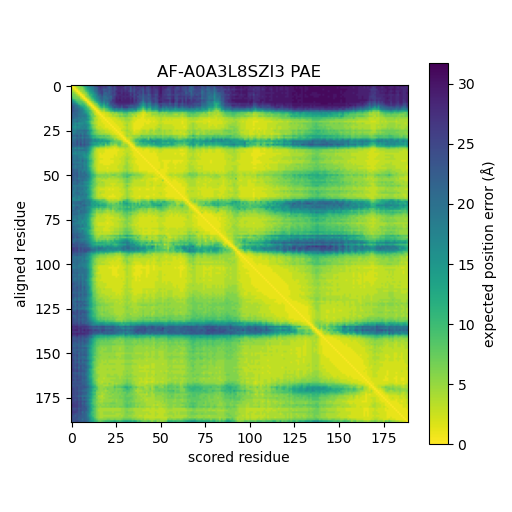.947 1.00 82.81 95 ASN A O 1
ATOM 717 N N . VAL A 1 96 ? 6.018 13.036 -4.698 1.00 86.50 96 VAL A N 1
ATOM 718 C CA . VAL A 1 96 ? 6.827 11.924 -4.182 1.00 86.50 96 VAL A CA 1
ATOM 719 C C . VAL A 1 96 ? 6.680 11.947 -2.675 1.00 86.50 96 VAL A C 1
ATOM 721 O O . VAL A 1 96 ? 6.963 12.973 -2.058 1.00 86.50 96 VAL A O 1
ATOM 724 N N . THR A 1 97 ? 6.254 10.828 -2.107 1.00 89.06 97 THR A N 1
ATOM 725 C CA . THR A 1 97 ? 6.134 10.638 -0.662 1.00 89.06 97 THR A CA 1
ATOM 726 C C . THR A 1 97 ? 7.195 9.650 -0.179 1.00 89.06 97 THR A C 1
ATOM 728 O O . THR A 1 97 ? 7.928 9.052 -0.975 1.00 89.06 97 THR A O 1
ATOM 731 N N . LEU A 1 98 ? 7.278 9.449 1.138 1.00 90.25 98 LEU A N 1
ATOM 732 C CA . LEU A 1 98 ? 8.135 8.408 1.710 1.00 90.25 98 LEU A CA 1
ATOM 733 C C . LEU A 1 98 ? 7.765 7.014 1.173 1.00 90.25 98 LEU A C 1
ATOM 735 O O . LEU A 1 98 ? 8.658 6.225 0.859 1.00 90.25 98 LEU A O 1
ATOM 739 N N . LEU A 1 99 ? 6.469 6.740 0.984 1.00 90.00 99 LEU A N 1
ATOM 740 C CA . LEU A 1 99 ? 5.968 5.449 0.500 1.00 90.00 99 LEU A CA 1
ATOM 741 C C . LEU A 1 99 ? 6.348 5.177 -0.957 1.00 90.00 99 LEU A C 1
ATOM 743 O O . LEU A 1 99 ? 6.683 4.043 -1.287 1.00 90.00 99 LEU A O 1
ATOM 747 N N . THR A 1 100 ? 6.429 6.211 -1.805 1.00 90.38 100 THR A N 1
ATOM 748 C CA . THR A 1 100 ? 6.881 6.067 -3.202 1.00 90.38 100 THR A CA 1
ATOM 749 C C . THR A 1 100 ? 8.262 5.403 -3.295 1.00 90.38 100 THR A C 1
ATOM 751 O O . THR A 1 100 ? 8.587 4.767 -4.298 1.00 90.38 100 THR A O 1
ATOM 754 N N . SER A 1 101 ? 9.094 5.544 -2.255 1.00 91.12 101 SER A N 1
ATOM 755 C CA . SER A 1 101 ? 10.460 5.015 -2.223 1.00 91.12 101 SER A CA 1
ATOM 756 C C . SER A 1 101 ? 10.556 3.496 -2.013 1.00 91.12 101 SER A C 1
ATOM 758 O O . SER A 1 101 ? 11.611 2.921 -2.334 1.00 91.12 101 SER A O 1
ATOM 760 N N . LEU A 1 102 ? 9.496 2.877 -1.484 1.00 94.44 102 LEU A N 1
ATOM 761 C CA . LEU A 1 102 ? 9.390 1.448 -1.194 1.00 94.44 102 LEU A CA 1
ATOM 762 C C . LEU A 1 102 ? 8.939 0.706 -2.446 1.00 94.44 102 LEU A C 1
ATOM 764 O O . LEU A 1 102 ? 8.009 1.161 -3.103 1.00 94.44 102 LEU A O 1
ATOM 768 N N . VAL A 1 103 ? 9.561 -0.429 -2.771 1.00 95.19 103 VAL A N 1
ATOM 769 C CA . VAL A 1 103 ? 8.957 -1.379 -3.726 1.00 95.19 103 VAL A CA 1
ATOM 770 C C . VAL A 1 103 ? 7.820 -2.151 -3.060 1.00 95.19 103 VAL A C 1
ATOM 772 O O . VAL A 1 103 ? 7.774 -2.230 -1.833 1.00 95.19 103 VAL A O 1
ATOM 775 N N . GLU A 1 104 ? 6.913 -2.740 -3.842 1.00 94.06 104 GLU A N 1
ATOM 776 C CA . GLU A 1 104 ? 5.710 -3.398 -3.297 1.00 94.06 104 GLU A CA 1
ATOM 777 C C . GLU A 1 104 ? 6.044 -4.443 -2.224 1.00 94.06 104 GLU A C 1
ATOM 779 O O . GLU A 1 104 ? 5.412 -4.480 -1.171 1.00 94.06 104 GLU A O 1
ATOM 784 N N . GLY A 1 105 ? 7.100 -5.233 -2.432 1.00 93.62 105 GLY A N 1
ATOM 785 C CA . GLY A 1 105 ? 7.550 -6.207 -1.437 1.00 93.62 105 GLY A CA 1
ATOM 786 C C . GLY A 1 105 ? 7.998 -5.585 -0.105 1.00 93.62 105 GLY A C 1
ATOM 787 O O . GLY A 1 105 ? 7.754 -6.170 0.946 1.00 93.62 105 GLY A O 1
ATOM 788 N N . GLU A 1 106 ? 8.615 -4.398 -0.128 1.00 94.69 106 GLU A N 1
ATOM 789 C CA . GLU A 1 106 ? 8.993 -3.676 1.096 1.00 94.69 106 GLU A CA 1
ATOM 790 C C . GLU A 1 106 ? 7.754 -3.147 1.820 1.00 94.69 106 GLU A C 1
ATOM 792 O O . GLU A 1 106 ? 7.656 -3.278 3.037 1.00 94.69 106 GLU A O 1
ATOM 797 N N . ALA A 1 107 ? 6.806 -2.576 1.072 1.00 94.12 107 ALA A N 1
ATOM 798 C CA . ALA A 1 107 ? 5.564 -2.050 1.628 1.00 94.12 107 ALA A CA 1
ATOM 799 C C . ALA A 1 107 ? 4.713 -3.157 2.271 1.00 94.12 107 ALA A C 1
ATOM 801 O O . ALA A 1 107 ? 4.191 -2.968 3.366 1.00 94.12 107 ALA A O 1
ATOM 802 N N . LEU A 1 108 ? 4.636 -4.332 1.637 1.00 92.56 108 LEU A N 1
ATOM 803 C CA . LEU A 1 108 ? 3.936 -5.499 2.179 1.00 92.56 108 LEU A CA 1
ATOM 804 C C . LEU A 1 108 ? 4.564 -5.998 3.484 1.00 92.56 108 LEU A C 1
ATOM 806 O O . LEU A 1 108 ? 3.849 -6.264 4.447 1.00 92.56 108 LEU A O 1
ATOM 810 N N . HIS A 1 109 ? 5.893 -6.113 3.535 1.00 93.56 109 HIS A N 1
ATOM 811 C CA . HIS A 1 109 ? 6.580 -6.502 4.768 1.00 93.56 109 HIS A CA 1
ATOM 812 C C . HIS A 1 109 ? 6.402 -5.461 5.876 1.00 93.56 109 HIS A C 1
ATOM 814 O O . HIS A 1 109 ? 6.079 -5.839 6.997 1.00 93.56 109 HIS A O 1
ATOM 820 N N . LEU A 1 110 ? 6.533 -4.168 5.556 1.00 94.94 110 LEU A N 1
ATOM 821 C CA . LEU A 1 110 ? 6.294 -3.085 6.510 1.00 94.94 110 LEU A CA 1
ATOM 822 C C . LEU A 1 110 ? 4.879 -3.158 7.097 1.00 94.94 110 LEU A C 1
ATOM 824 O O . LEU A 1 110 ? 4.721 -3.088 8.312 1.00 94.94 110 LEU A O 1
ATOM 828 N N . ALA A 1 111 ? 3.861 -3.320 6.248 1.00 94.69 111 ALA A N 1
ATOM 829 C CA . ALA A 1 111 ? 2.472 -3.418 6.683 1.00 94.69 111 ALA A CA 1
ATOM 830 C C . ALA A 1 111 ? 2.236 -4.629 7.597 1.00 94.69 111 ALA A C 1
ATOM 832 O O . ALA A 1 111 ? 1.566 -4.501 8.619 1.00 94.69 111 ALA A O 1
ATOM 833 N N . ARG A 1 112 ? 2.821 -5.788 7.265 1.00 94.69 112 ARG A N 1
ATOM 834 C CA . ARG A 1 112 ? 2.725 -6.999 8.090 1.00 94.69 112 ARG A CA 1
ATOM 835 C C . ARG A 1 112 ? 3.363 -6.803 9.465 1.00 94.69 112 ARG A C 1
ATOM 837 O O . ARG A 1 112 ? 2.729 -7.097 10.472 1.00 94.69 112 ARG A O 1
ATOM 844 N N . ASP A 1 113 ? 4.602 -6.320 9.507 1.00 95.56 113 ASP A N 1
ATOM 845 C CA . ASP A 1 113 ? 5.353 -6.178 10.758 1.00 95.56 113 ASP A CA 1
ATOM 846 C C . ASP A 1 113 ? 4.726 -5.089 11.654 1.00 95.56 113 ASP A C 1
ATOM 848 O O . ASP A 1 113 ? 4.646 -5.243 12.876 1.00 95.56 113 ASP A O 1
ATOM 852 N N . PHE A 1 114 ? 4.200 -4.017 11.047 1.00 96.94 114 PHE A N 1
ATOM 853 C CA . PHE A 1 114 ? 3.410 -3.011 11.756 1.00 96.94 114 PHE A CA 1
ATOM 854 C C . PHE A 1 114 ? 2.109 -3.598 12.318 1.00 96.94 114 PHE A C 1
ATOM 856 O O . PHE A 1 114 ? 1.818 -3.390 13.491 1.00 96.94 114 PHE A O 1
ATOM 863 N N . GLY A 1 115 ? 1.364 -4.374 11.522 1.00 97.00 115 GLY A N 1
ATOM 864 C CA . GLY A 1 115 ? 0.140 -5.044 11.970 1.00 97.00 115 GLY A CA 1
ATOM 865 C C . GLY A 1 115 ? 0.382 -5.973 13.160 1.00 97.00 115 GLY A C 1
ATOM 866 O O . GLY A 1 115 ? -0.307 -5.858 14.168 1.00 97.00 115 GLY A O 1
ATOM 867 N N . TYR A 1 116 ? 1.425 -6.804 13.092 1.00 97.75 116 TYR A N 1
ATOM 868 C CA . TYR A 1 116 ? 1.840 -7.656 14.210 1.00 97.75 116 TYR A CA 1
ATOM 869 C C . TYR A 1 116 ? 2.127 -6.837 15.475 1.00 97.75 116 TYR A C 1
ATOM 871 O O . TYR A 1 116 ? 1.612 -7.145 16.544 1.00 97.75 116 TYR A O 1
ATOM 879 N N . THR A 1 117 ? 2.875 -5.738 15.346 1.00 98.06 117 THR A N 1
ATOM 880 C CA . THR A 1 117 ? 3.166 -4.839 16.476 1.00 98.06 117 THR A CA 1
ATOM 881 C C . THR A 1 117 ? 1.890 -4.230 17.064 1.00 98.06 117 THR A C 1
ATOM 883 O O . THR A 1 117 ? 1.755 -4.118 18.281 1.00 98.06 117 THR A O 1
ATOM 886 N N . CYS A 1 118 ? 0.928 -3.848 16.220 1.00 97.12 118 CYS A N 1
ATOM 887 C CA . CYS A 1 118 ? -0.369 -3.362 16.682 1.00 97.12 118 CYS A CA 1
ATOM 888 C C . CYS A 1 118 ? -1.169 -4.433 17.437 1.00 97.12 118 CYS A C 1
ATOM 890 O O . CYS A 1 118 ? -1.908 -4.091 18.353 1.00 97.12 118 CYS A O 1
ATOM 892 N N . GLU A 1 119 ? -1.049 -5.704 17.067 1.00 95.81 119 GLU A N 1
ATOM 893 C CA . GLU A 1 119 ? -1.774 -6.797 17.717 1.00 95.81 119 GLU A CA 1
ATOM 894 C C . GLU A 1 119 ? -1.124 -7.236 19.033 1.00 95.81 119 GLU A C 1
ATOM 896 O O . GLU A 1 119 ? -1.842 -7.523 19.992 1.00 95.81 119 GLU A O 1
ATOM 901 N N . THR A 1 120 ? 0.211 -7.276 19.101 1.00 97.56 120 THR A N 1
ATOM 902 C CA . THR A 1 120 ? 0.925 -7.818 20.268 1.00 97.56 120 THR A CA 1
ATOM 903 C C . THR A 1 120 ? 1.360 -6.759 21.271 1.00 97.56 120 THR A C 1
ATOM 905 O O . THR A 1 120 ? 1.304 -7.012 22.472 1.00 97.56 120 THR A O 1
ATOM 908 N N . GLU A 1 121 ? 1.763 -5.573 20.808 1.00 97.69 121 GLU A N 1
ATOM 909 C CA . GLU A 1 121 ? 2.410 -4.563 21.658 1.00 97.69 121 GLU A CA 1
ATOM 910 C C . GLU A 1 121 ? 1.524 -3.348 21.957 1.00 97.69 121 GLU A C 1
ATOM 912 O O . GLU A 1 121 ? 1.807 -2.584 22.883 1.00 97.69 121 GLU A O 1
ATOM 917 N N . PHE A 1 122 ? 0.459 -3.112 21.182 1.00 97.38 122 PHE A N 1
ATOM 918 C CA . PHE A 1 122 ? -0.363 -1.921 21.384 1.00 97.38 122 PHE A CA 1
ATOM 919 C C . PHE A 1 122 ? -1.094 -1.979 22.741 1.00 97.38 122 PHE A C 1
ATOM 921 O O . PHE A 1 122 ? -1.845 -2.924 23.002 1.00 97.38 122 PHE A O 1
ATOM 928 N N . PRO A 1 123 ? -0.966 -0.954 23.609 1.00 97.56 123 PRO A N 1
ATOM 929 C CA . PRO A 1 123 ? -1.495 -0.984 24.973 1.00 97.56 123 PRO A CA 1
ATOM 930 C C . PRO A 1 123 ? -3.005 -0.678 25.031 1.00 97.56 123 PRO A C 1
ATOM 932 O O . PRO A 1 123 ? -3.451 0.185 25.792 1.00 97.56 123 PRO A O 1
ATOM 935 N N . ALA A 1 124 ? -3.815 -1.394 24.243 1.00 95.75 124 ALA A N 1
ATOM 936 C CA . ALA A 1 124 ? -5.252 -1.157 24.082 1.00 95.75 124 ALA A CA 1
ATOM 937 C C . ALA A 1 124 ? -6.000 -1.086 25.420 1.00 95.75 124 ALA A C 1
ATOM 939 O O . ALA A 1 124 ? -6.813 -0.185 25.629 1.00 95.75 124 ALA A O 1
ATOM 940 N N . LYS A 1 125 ? -5.702 -2.008 26.346 1.00 95.19 125 LYS A N 1
ATOM 941 C CA . LYS A 1 125 ? -6.348 -2.054 27.665 1.00 95.19 125 LYS A CA 1
ATOM 942 C C . LYS A 1 125 ? -6.037 -0.807 28.494 1.00 95.19 125 LYS A C 1
ATOM 944 O O . LYS A 1 125 ? -6.962 -0.153 28.961 1.00 95.19 125 LYS A O 1
ATOM 949 N N . ALA A 1 126 ? -4.760 -0.455 28.637 1.00 97.19 126 ALA A N 1
ATOM 950 C CA . ALA A 1 126 ? -4.344 0.686 29.452 1.00 97.19 126 ALA A CA 1
ATOM 951 C C . ALA A 1 126 ? -4.891 2.015 28.901 1.00 97.19 126 ALA A C 1
ATOM 953 O O . ALA A 1 126 ? -5.378 2.852 29.663 1.00 97.19 126 ALA A O 1
ATOM 954 N N . VAL A 1 127 ? -4.872 2.188 27.573 1.00 96.31 127 VAL A N 1
ATOM 955 C CA . VAL A 1 127 ? -5.470 3.354 26.901 1.00 96.31 127 VAL A CA 1
ATOM 956 C C . VAL A 1 127 ? -6.984 3.390 27.126 1.00 96.31 127 VAL A C 1
ATOM 958 O O . VAL A 1 127 ? -7.528 4.428 27.503 1.00 96.31 127 VAL A O 1
ATOM 961 N N . GLY A 1 128 ? -7.664 2.251 26.959 1.00 92.75 128 GLY A N 1
ATOM 962 C CA . GLY A 1 128 ? -9.103 2.131 27.184 1.00 92.75 128 GLY A CA 1
ATOM 963 C C . GLY A 1 128 ? -9.512 2.467 28.619 1.00 92.75 128 GLY A C 1
ATOM 964 O O . GLY A 1 128 ? -10.446 3.239 28.827 1.00 92.75 128 GLY A O 1
ATOM 965 N N . GLU A 1 129 ? -8.785 1.953 29.612 1.00 93.38 129 GLU A N 1
ATOM 966 C CA . GLU A 1 129 ? -9.010 2.250 31.031 1.00 93.38 129 GLU A CA 1
ATOM 967 C C . GLU A 1 129 ? -8.764 3.727 31.359 1.00 93.38 129 GLU A C 1
ATOM 969 O O . GLU A 1 129 ? -9.535 4.333 32.105 1.00 93.38 129 GLU A O 1
ATOM 974 N N . HIS A 1 130 ? -7.719 4.337 30.790 1.00 93.62 130 HIS A N 1
ATOM 975 C CA . HIS A 1 130 ? -7.454 5.764 30.966 1.00 93.62 130 HIS A CA 1
ATOM 976 C C . HIS A 1 130 ? -8.615 6.627 30.457 1.00 93.62 130 HIS A C 1
ATOM 978 O O . HIS A 1 130 ? -9.099 7.481 31.198 1.00 93.62 130 HIS A O 1
ATOM 984 N N . ILE A 1 131 ? -9.103 6.362 29.242 1.00 90.81 131 ILE A N 1
ATOM 985 C CA . ILE A 1 131 ? -10.226 7.102 28.650 1.00 90.81 131 ILE A CA 1
ATOM 986 C C . ILE A 1 131 ? -11.520 6.848 29.434 1.00 90.81 131 ILE A C 1
ATOM 988 O O . ILE A 1 131 ? -12.280 7.778 29.692 1.00 90.81 131 ILE A O 1
ATOM 992 N N . ALA A 1 132 ? -11.783 5.608 29.855 1.00 87.88 132 ALA A N 1
ATOM 993 C CA . ALA A 1 132 ? -12.991 5.276 30.611 1.00 87.88 132 ALA A CA 1
ATOM 994 C C . ALA A 1 132 ? -13.082 6.050 31.939 1.00 87.88 132 ALA A C 1
ATOM 996 O O . ALA A 1 132 ? -14.161 6.530 32.292 1.00 87.88 132 ALA A O 1
ATOM 997 N N . ARG A 1 133 ? -11.950 6.244 32.636 1.00 87.88 133 ARG A N 1
ATOM 998 C CA . ARG A 1 133 ? -11.883 7.036 33.880 1.00 87.88 133 ARG A CA 1
ATOM 999 C C . ARG A 1 133 ? -12.234 8.513 33.698 1.00 87.88 133 ARG A C 1
ATOM 1001 O O . ARG A 1 133 ? -12.653 9.143 34.661 1.00 87.88 133 ARG A O 1
ATOM 1008 N N . GLN A 1 134 ? -12.093 9.072 32.497 1.00 84.62 134 GLN A N 1
ATOM 1009 C CA . GLN A 1 134 ? -12.442 10.472 32.228 1.00 84.62 134 GLN A CA 1
ATOM 1010 C C . GLN A 1 134 ? -13.957 10.698 32.088 1.00 84.62 134 GLN A C 1
ATOM 1012 O O . GLN A 1 134 ? -14.402 11.840 32.055 1.00 84.62 134 GLN A O 1
ATOM 1017 N N . HIS A 1 135 ? -14.763 9.632 32.021 1.00 79.12 135 HIS A N 1
ATOM 1018 C CA . HIS A 1 135 ? -16.197 9.711 31.729 1.00 79.12 135 HIS A CA 1
ATOM 1019 C C . HIS A 1 135 ? -17.054 8.961 32.762 1.00 79.12 135 HIS A C 1
ATOM 1021 O O . HIS A 1 135 ? -17.932 8.190 32.398 1.00 79.12 135 HIS A O 1
ATOM 1027 N N . MET A 1 136 ? -16.794 9.150 34.059 1.00 70.62 136 MET A N 1
ATOM 1028 C CA . MET A 1 136 ? -17.337 8.324 35.158 1.00 70.62 136 MET A CA 1
ATOM 1029 C C . MET A 1 136 ? -18.820 8.551 35.515 1.00 70.62 136 MET A C 1
ATOM 1031 O O . MET A 1 136 ? -19.346 7.831 36.363 1.00 70.62 136 MET A O 1
ATOM 1035 N N . GLU A 1 137 ? -19.522 9.498 34.889 1.00 77.06 137 GLU A N 1
ATOM 1036 C CA . GLU A 1 137 ? -20.920 9.789 35.230 1.00 77.06 137 GLU A CA 1
ATOM 1037 C C . GLU A 1 137 ? -21.860 8.615 34.898 1.00 77.06 137 GLU A C 1
ATOM 1039 O O . GLU A 1 137 ? -22.165 8.320 33.741 1.00 77.06 137 GLU A O 1
ATOM 1044 N N . GLN A 1 138 ? -22.357 7.930 35.935 1.00 65.56 138 GLN A N 1
ATOM 1045 C CA . GLN A 1 138 ? -23.140 6.691 35.812 1.00 65.56 138 GLN A CA 1
ATOM 1046 C C . GLN A 1 138 ? -24.412 6.824 34.962 1.00 65.56 138 GLN A C 1
ATOM 1048 O O . GLN A 1 138 ? -24.794 5.857 34.299 1.00 65.56 138 GLN A O 1
ATOM 1053 N N . LYS A 1 139 ? -25.052 8.003 34.937 1.00 69.44 139 LYS A N 1
ATOM 1054 C CA . LYS A 1 139 ? -26.246 8.245 34.107 1.00 69.44 139 LYS A CA 1
ATOM 1055 C C . LYS A 1 139 ? -25.939 8.205 32.605 1.00 69.44 139 LYS A C 1
ATOM 1057 O O . LYS A 1 139 ? -26.790 7.771 31.833 1.00 69.44 139 LYS A O 1
ATOM 1062 N N . GLU A 1 140 ? -24.728 8.570 32.192 1.00 79.50 140 GLU A N 1
ATOM 1063 C CA . GLU A 1 140 ? -24.337 8.632 30.778 1.00 79.50 140 GLU A CA 1
ATOM 1064 C C . GLU A 1 140 ? -23.619 7.367 30.290 1.00 79.50 140 GLU A C 1
ATOM 1066 O O . GLU A 1 140 ? -23.606 7.077 29.093 1.00 79.50 140 GLU A O 1
ATOM 1071 N N . GLN A 1 141 ? -23.081 6.552 31.204 1.00 82.25 141 GLN A N 1
ATOM 1072 C CA . GLN A 1 141 ? -22.298 5.355 30.873 1.00 82.25 141 GLN A CA 1
ATOM 1073 C C . GLN A 1 141 ? -23.045 4.351 29.987 1.00 82.25 141 GLN A C 1
ATOM 1075 O O . GLN A 1 141 ? -22.480 3.803 29.038 1.00 82.25 141 GLN A O 1
ATOM 1080 N N . THR A 1 142 ? -24.334 4.122 30.251 1.00 87.12 142 THR A N 1
ATOM 1081 C CA . THR A 1 142 ? -25.136 3.181 29.450 1.00 87.12 142 THR A CA 1
ATOM 1082 C C . THR A 1 142 ? -25.348 3.695 28.025 1.00 87.12 142 THR A C 1
ATOM 1084 O O . THR A 1 142 ? -25.210 2.929 27.068 1.00 87.12 142 THR A O 1
ATOM 1087 N N . ALA A 1 143 ? -25.648 4.987 27.866 1.00 89.19 143 ALA A N 1
ATOM 1088 C CA . ALA A 1 143 ? -25.805 5.613 26.555 1.00 89.19 143 ALA A CA 1
ATOM 1089 C C . ALA A 1 143 ? -24.473 5.624 25.790 1.00 89.19 143 ALA A C 1
ATOM 1091 O O . ALA A 1 143 ? -24.411 5.181 24.643 1.00 89.19 143 ALA A O 1
ATOM 1092 N N . ARG A 1 144 ? -23.381 6.005 26.462 1.00 88.50 144 ARG A N 1
ATOM 1093 C CA . ARG A 1 144 ? -22.028 6.000 25.901 1.00 88.50 144 ARG A CA 1
ATOM 1094 C C . ARG A 1 144 ? -21.599 4.609 25.439 1.00 88.50 144 ARG A C 1
ATOM 1096 O O . ARG A 1 144 ? -21.089 4.467 24.332 1.00 88.50 144 ARG A O 1
ATOM 1103 N N . LYS A 1 145 ? -21.842 3.565 26.239 1.00 89.50 145 LYS A N 1
ATOM 1104 C CA . LYS A 1 145 ? -21.554 2.174 25.851 1.00 89.50 145 LYS A CA 1
ATOM 1105 C C . LYS A 1 145 ? -22.294 1.787 24.571 1.00 89.50 145 LYS A C 1
ATOM 1107 O O . LYS A 1 145 ? -21.684 1.195 23.684 1.00 89.50 145 LYS A O 1
ATOM 1112 N N . LYS A 1 146 ? -23.582 2.135 24.454 1.00 93.75 146 LYS A N 1
ATOM 1113 C CA . LYS A 1 146 ? -24.362 1.889 23.229 1.00 93.75 146 LYS A CA 1
ATOM 1114 C C . LYS A 1 146 ? -23.756 2.614 22.025 1.00 93.75 146 LYS A C 1
ATOM 1116 O O . LYS A 1 146 ? -23.586 1.986 20.986 1.00 93.75 146 LYS A O 1
ATOM 1121 N N . MET A 1 147 ? -23.366 3.880 22.181 1.00 93.81 147 MET A N 1
ATOM 1122 C CA . MET A 1 147 ? -22.703 4.642 21.116 1.00 93.81 147 MET A CA 1
ATOM 1123 C C . MET A 1 147 ? -21.378 4.004 20.687 1.00 93.81 147 MET A C 1
ATOM 1125 O O . MET A 1 147 ? -21.157 3.821 19.499 1.00 93.81 147 MET A O 1
ATOM 1129 N N . ILE A 1 148 ? -20.527 3.594 21.633 1.00 93.56 148 ILE A N 1
ATOM 1130 C CA . ILE A 1 148 ? -19.245 2.937 21.323 1.00 93.56 148 ILE A CA 1
ATOM 1131 C C . ILE A 1 148 ? -19.466 1.641 20.536 1.00 93.56 148 ILE A C 1
ATOM 1133 O O . ILE A 1 148 ? -18.752 1.383 19.570 1.00 93.56 148 ILE A O 1
ATOM 1137 N N . LEU A 1 149 ? -20.446 0.823 20.932 1.00 95.81 149 LEU A N 1
ATOM 1138 C CA . LEU A 1 149 ? -20.764 -0.417 20.221 1.00 95.81 149 LEU A CA 1
ATOM 1139 C C . LEU A 1 149 ? -21.285 -0.145 18.805 1.00 95.81 149 LEU 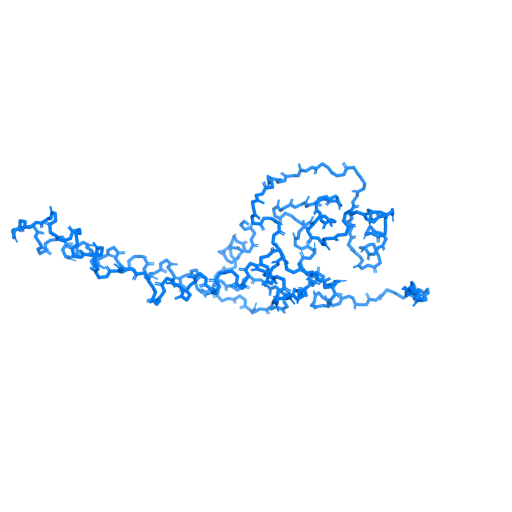A C 1
ATOM 1141 O O . LEU A 1 149 ? -20.862 -0.827 17.874 1.00 95.81 149 LEU A O 1
ATOM 1145 N N . ALA A 1 150 ? -22.135 0.871 18.633 1.00 97.62 150 ALA A N 1
ATOM 1146 C CA . ALA A 1 150 ? -22.606 1.292 17.317 1.00 97.62 150 ALA A CA 1
ATOM 1147 C C . ALA A 1 150 ? -21.446 1.785 16.432 1.00 97.62 150 ALA A C 1
ATOM 1149 O O . ALA A 1 150 ? -21.293 1.321 15.305 1.00 97.62 150 ALA A O 1
ATOM 1150 N N . THR A 1 151 ? -20.565 2.642 16.957 1.00 97.62 151 THR A N 1
ATOM 1151 C CA . THR A 1 151 ? -19.380 3.117 16.225 1.00 97.62 151 THR A CA 1
ATOM 1152 C C . THR A 1 151 ? -18.447 1.966 15.857 1.00 97.62 151 THR A C 1
ATOM 1154 O O . THR A 1 151 ? -17.978 1.898 14.725 1.00 97.62 151 THR A O 1
ATOM 1157 N N . LYS A 1 152 ? -18.208 1.024 16.780 1.00 97.06 152 LYS A N 1
ATOM 1158 C CA . LYS A 1 152 ? -17.400 -0.173 16.508 1.00 97.06 152 LYS A CA 1
ATOM 1159 C C . LYS A 1 152 ? -17.966 -0.968 15.331 1.00 97.06 152 LYS A C 1
ATOM 1161 O O . LYS A 1 152 ? -17.188 -1.425 14.499 1.00 97.06 152 LYS A O 1
ATOM 1166 N N . GLN A 1 153 ? -19.286 -1.131 15.269 1.00 98.12 153 GLN A N 1
ATOM 1167 C CA . GLN A 1 153 ? -19.947 -1.858 14.189 1.00 98.12 153 GLN A CA 1
ATOM 1168 C C . GLN A 1 153 ? -19.741 -1.163 12.832 1.00 98.12 153 GLN A C 1
ATOM 1170 O O . GLN A 1 153 ? -19.296 -1.808 11.888 1.00 98.12 153 GLN A O 1
ATOM 1175 N N . ILE A 1 154 ? -19.925 0.159 12.764 1.00 98.12 154 ILE A N 1
ATOM 1176 C CA . ILE A 1 154 ? -19.681 0.944 11.539 1.00 98.12 154 ILE A CA 1
ATOM 1177 C C . ILE A 1 154 ? -18.211 0.839 11.097 1.00 98.12 154 ILE A C 1
ATOM 1179 O O . ILE A 1 154 ? -17.916 0.612 9.924 1.00 98.12 154 ILE A O 1
ATOM 1183 N N . CYS A 1 155 ? -17.261 0.953 12.033 1.00 98.12 155 CYS A N 1
ATOM 1184 C CA . CYS A 1 155 ? -15.841 0.772 11.723 1.00 98.12 155 CYS A CA 1
ATOM 1185 C C . CYS A 1 155 ? -15.536 -0.638 11.198 1.00 98.12 155 CYS A C 1
ATOM 1187 O O . CYS A 1 155 ? -14.684 -0.788 10.322 1.00 98.12 155 CYS A O 1
ATOM 1189 N N . LYS A 1 156 ? -16.220 -1.664 11.721 1.00 97.56 156 LYS A N 1
ATOM 1190 C CA . LYS A 1 156 ? -16.049 -3.052 11.284 1.00 97.56 156 LYS A CA 1
ATOM 1191 C C . LYS A 1 156 ? -16.537 -3.254 9.853 1.00 97.56 156 LYS A C 1
ATOM 1193 O O . LYS A 1 156 ? -15.814 -3.856 9.070 1.00 97.56 156 LYS A O 1
ATOM 1198 N N . GLU A 1 157 ? -17.694 -2.703 9.501 1.00 97.75 157 GLU A N 1
ATOM 1199 C CA . GLU A 1 157 ? -18.235 -2.756 8.135 1.00 97.75 157 GLU A CA 1
ATOM 1200 C C . GLU A 1 157 ? -17.277 -2.121 7.123 1.00 97.75 157 GLU A C 1
ATOM 1202 O O . GLU A 1 157 ? -16.985 -2.705 6.079 1.00 97.75 157 GLU A O 1
ATOM 1207 N N . PHE A 1 158 ? -16.710 -0.960 7.464 1.00 96.56 158 PHE A N 1
ATOM 1208 C CA . PHE A 1 158 ? -15.708 -0.312 6.622 1.00 96.56 158 PHE A CA 1
ATOM 1209 C C . PHE A 1 158 ? -14.426 -1.148 6.492 1.00 96.56 158 PHE A C 1
ATOM 1211 O O . PHE A 1 158 ? -13.912 -1.331 5.388 1.00 96.56 158 PHE A O 1
ATOM 1218 N N . GLN A 1 159 ? -13.925 -1.703 7.601 1.00 96.94 159 GLN A N 1
ATOM 1219 C CA . GLN A 1 159 ? -12.775 -2.611 7.581 1.00 96.94 159 GLN A CA 1
ATOM 1220 C C . GLN A 1 159 ? -13.043 -3.842 6.702 1.00 96.94 159 GLN A C 1
ATOM 1222 O O . GLN A 1 159 ? -12.164 -4.254 5.945 1.00 96.94 159 GLN A O 1
ATOM 1227 N N . ASP A 1 160 ? -14.241 -4.419 6.786 1.00 96.50 160 ASP A N 1
ATOM 1228 C CA . ASP A 1 160 ? -14.622 -5.592 6.005 1.00 96.50 160 ASP A CA 1
ATOM 1229 C C . ASP A 1 160 ? -14.652 -5.298 4.510 1.00 96.50 160 ASP A C 1
ATOM 1231 O O . ASP A 1 160 ? -14.134 -6.104 3.736 1.00 96.50 160 ASP A O 1
ATOM 1235 N N . LEU A 1 161 ? -15.159 -4.132 4.102 1.00 95.81 161 LEU A N 1
ATOM 1236 C CA . LEU A 1 161 ? -15.093 -3.688 2.711 1.00 95.81 161 LEU A CA 1
ATOM 1237 C C . LEU A 1 161 ? -13.641 -3.570 2.233 1.00 95.81 161 LEU A C 1
ATOM 1239 O O . LEU A 1 161 ? -13.294 -4.111 1.186 1.00 95.81 161 LEU A O 1
ATOM 1243 N N . LEU A 1 162 ? -12.767 -2.921 3.010 1.00 95.00 162 LEU A N 1
ATOM 1244 C CA . LEU A 1 162 ? -11.356 -2.777 2.633 1.00 95.00 162 LEU A CA 1
ATOM 1245 C C . LEU A 1 162 ? -10.627 -4.129 2.565 1.00 95.00 162 LEU A C 1
ATOM 1247 O O . LEU A 1 162 ? -9.788 -4.334 1.691 1.00 95.00 162 LEU A O 1
ATOM 1251 N N . SER A 1 163 ? -10.969 -5.085 3.434 1.00 94.31 163 SER A N 1
ATOM 1252 C CA . SER A 1 163 ? -10.386 -6.440 3.421 1.00 94.31 163 SER A CA 1
ATOM 1253 C C . SER A 1 163 ? -10.765 -7.262 2.177 1.00 94.31 163 SER A C 1
ATOM 1255 O O . SER A 1 163 ? -10.118 -8.260 1.830 1.00 94.31 163 SER A O 1
ATOM 1257 N N . GLN A 1 164 ? -11.819 -6.839 1.480 1.00 95.25 164 GLN A N 1
ATOM 1258 C CA . GLN A 1 164 ? -12.288 -7.442 0.241 1.00 95.25 164 GLN A CA 1
ATOM 1259 C C . GLN A 1 164 ? -11.612 -6.860 -1.001 1.00 95.25 164 GLN A C 1
ATOM 1261 O O . GLN A 1 164 ? -11.855 -7.373 -2.090 1.00 95.25 164 GLN A O 1
ATOM 1266 N N . ASP A 1 165 ? -10.723 -5.871 -0.863 1.00 95.06 165 ASP A N 1
ATOM 1267 C CA . ASP A 1 165 ? -9.950 -5.356 -1.991 1.00 95.06 165 ASP A CA 1
ATOM 1268 C C . ASP A 1 165 ? -9.164 -6.490 -2.676 1.00 95.06 165 ASP A C 1
ATOM 1270 O O . ASP A 1 165 ? -8.466 -7.292 -2.041 1.00 95.06 165 ASP A O 1
ATOM 1274 N N . ARG A 1 166 ? -9.325 -6.590 -3.996 1.00 94.19 166 ARG A N 1
ATOM 1275 C CA . ARG A 1 166 ? -8.635 -7.534 -4.883 1.00 94.19 166 ARG A CA 1
ATOM 1276 C C . ARG A 1 166 ? -7.775 -6.802 -5.915 1.00 94.19 166 ARG A C 1
ATOM 1278 O O . ARG A 1 166 ? -7.518 -7.317 -7.003 1.00 94.19 166 ARG A O 1
ATOM 1285 N N . SER A 1 167 ? -7.278 -5.619 -5.558 1.00 91.31 167 SER A N 1
ATOM 1286 C CA . SER A 1 167 ? -6.295 -4.887 -6.349 1.00 91.31 167 SER A CA 1
ATOM 1287 C C . SER A 1 167 ? -5.053 -5.753 -6.611 1.00 91.31 167 SER A C 1
ATOM 1289 O O . SER A 1 167 ? -4.510 -6.360 -5.684 1.00 91.31 167 SER A O 1
ATOM 1291 N N . PRO A 1 168 ? -4.572 -5.849 -7.864 1.00 88.44 168 PRO A N 1
ATOM 1292 C CA . PRO A 1 168 ? -3.388 -6.645 -8.175 1.00 88.44 168 PRO A CA 1
ATOM 1293 C C . PRO A 1 168 ? -2.131 -6.095 -7.484 1.00 88.44 168 PRO A C 1
ATOM 1295 O O . PRO A 1 168 ? -1.687 -4.992 -7.806 1.00 88.44 168 PRO A O 1
ATOM 1298 N N . LEU A 1 169 ? -1.503 -6.895 -6.617 1.00 84.75 169 LEU A N 1
ATOM 1299 C CA . LEU A 1 169 ? -0.296 -6.534 -5.859 1.00 84.75 169 LEU A CA 1
ATOM 1300 C C . LEU A 1 169 ? 0.807 -7.579 -6.068 1.00 84.75 169 LEU A C 1
ATOM 1302 O O . LEU A 1 169 ? 0.588 -8.784 -5.974 1.00 84.75 169 LEU A O 1
ATOM 1306 N N . GLY A 1 170 ? 2.027 -7.141 -6.361 1.00 82.00 170 GLY A N 1
ATOM 1307 C CA . GLY A 1 170 ? 3.155 -8.013 -6.669 1.00 82.00 170 GLY A CA 1
ATOM 1308 C C . GLY A 1 170 ? 2.846 -8.931 -7.850 1.00 82.00 170 GLY A C 1
ATOM 1309 O O . GLY A 1 170 ? 2.634 -8.469 -8.977 1.00 82.00 170 GLY A O 1
ATOM 1310 N N . SER A 1 171 ? 2.823 -10.236 -7.574 1.00 81.00 171 SER A N 1
ATOM 1311 C CA . SER A 1 171 ? 2.441 -11.283 -8.530 1.00 81.00 171 SER A CA 1
ATOM 1312 C C . SER A 1 171 ? 0.983 -11.741 -8.387 1.00 81.00 171 SER A C 1
ATOM 1314 O O . SER A 1 171 ? 0.547 -12.579 -9.174 1.00 81.00 171 SER A O 1
ATOM 1316 N N . SER A 1 172 ? 0.227 -11.227 -7.410 1.00 84.00 172 SER A N 1
ATOM 1317 C CA . SER A 1 172 ? -1.170 -11.608 -7.201 1.00 84.00 172 SER A CA 1
ATOM 1318 C C . SER A 1 172 ? -2.082 -10.956 -8.245 1.00 84.00 172 SER A C 1
ATOM 1320 O O . SER A 1 172 ? -1.909 -9.797 -8.637 1.00 84.00 172 SER A O 1
ATOM 1322 N N . ARG A 1 173 ? -3.051 -11.736 -8.732 1.00 84.62 173 ARG A N 1
ATOM 1323 C CA . ARG A 1 173 ? -4.103 -11.299 -9.662 1.00 84.62 173 ARG A CA 1
ATOM 1324 C C . ARG A 1 173 ? -5.433 -11.940 -9.274 1.00 84.62 173 ARG A C 1
ATOM 1326 O O . ARG A 1 173 ? -5.926 -12.797 -10.003 1.00 84.62 173 ARG A O 1
ATOM 1333 N N . PRO A 1 174 ? -5.958 -11.621 -8.085 1.00 91.00 174 PRO A N 1
ATOM 1334 C CA . PRO A 1 174 ? -7.217 -12.200 -7.659 1.00 91.00 174 PRO A CA 1
ATOM 1335 C C . PRO A 1 174 ? -8.380 -11.689 -8.516 1.00 91.00 174 PRO A C 1
ATOM 1337 O O . PRO A 1 174 ? -8.355 -10.568 -9.024 1.00 91.00 174 PRO A O 1
ATOM 1340 N N . THR A 1 175 ? -9.411 -12.518 -8.657 1.00 92.12 175 THR A N 1
ATOM 1341 C CA . THR A 1 175 ? -10.673 -12.113 -9.280 1.00 92.12 175 THR A CA 1
ATOM 1342 C C . THR A 1 175 ? -11.370 -11.082 -8.386 1.00 92.12 175 THR A C 1
ATOM 1344 O O . THR A 1 175 ? -11.500 -11.343 -7.186 1.00 92.12 175 THR A O 1
ATOM 1347 N N . PRO A 1 176 ? -11.816 -9.932 -8.928 1.00 93.38 176 PRO A N 1
ATOM 1348 C CA . PRO A 1 176 ? -12.631 -8.974 -8.191 1.00 93.38 176 PRO A CA 1
ATOM 1349 C C . PRO A 1 176 ? -13.866 -9.627 -7.571 1.00 93.38 176 PRO A C 1
ATOM 1351 O O . PRO A 1 176 ? -14.546 -10.410 -8.231 1.00 93.38 176 PRO A O 1
ATOM 1354 N N . ILE A 1 177 ? -14.142 -9.289 -6.312 1.00 96.00 177 ILE A N 1
ATOM 1355 C CA . ILE A 1 177 ? -15.353 -9.719 -5.589 1.00 96.00 177 ILE A CA 1
ATOM 1356 C C . ILE A 1 177 ? -16.256 -8.544 -5.207 1.00 96.00 177 ILE A C 1
ATOM 1358 O O . ILE A 1 177 ? -17.431 -8.744 -4.927 1.00 96.00 177 ILE A O 1
ATOM 1362 N N . LEU A 1 178 ? -15.699 -7.332 -5.197 1.00 96.06 178 LEU A N 1
ATOM 1363 C CA . LEU A 1 178 ? -16.441 -6.092 -5.025 1.00 96.06 178 LEU A CA 1
ATOM 1364 C C . LEU A 1 178 ? -17.054 -5.659 -6.358 1.00 96.06 178 LEU A C 1
ATOM 1366 O O . LEU A 1 178 ? -16.566 -6.036 -7.429 1.00 96.06 178 LEU A O 1
ATOM 1370 N N . ASP A 1 179 ? -18.067 -4.796 -6.279 1.00 96.44 179 ASP A N 1
ATOM 1371 C CA . ASP A 1 179 ? -18.597 -4.094 -7.444 1.00 96.44 179 ASP A CA 1
ATOM 1372 C C . ASP A 1 179 ? -17.460 -3.446 -8.237 1.00 96.44 179 ASP A C 1
ATOM 1374 O O . ASP A 1 179 ? -16.562 -2.812 -7.673 1.00 96.44 179 ASP A O 1
ATOM 1378 N N . LEU A 1 180 ? -17.496 -3.599 -9.563 1.00 93.88 180 LEU A N 1
ATOM 1379 C CA . LEU A 1 180 ? -16.388 -3.195 -10.432 1.00 93.88 180 LEU A CA 1
ATOM 1380 C C . LEU A 1 180 ? -16.049 -1.707 -10.311 1.00 93.88 180 LEU A C 1
ATOM 1382 O O . LEU A 1 180 ? -14.878 -1.346 -10.418 1.00 93.88 180 LEU A O 1
ATOM 1386 N N . ASP A 1 181 ? -17.047 -0.856 -10.072 1.00 95.19 181 ASP A N 1
ATOM 1387 C CA . ASP A 1 181 ? -16.826 0.573 -9.860 1.00 95.19 181 ASP A CA 1
ATOM 1388 C C . ASP A 1 181 ? -16.035 0.830 -8.569 1.00 95.19 181 ASP A C 1
ATOM 1390 O O . ASP A 1 181 ? -15.018 1.521 -8.590 1.00 95.19 181 ASP A O 1
ATOM 1394 N N . ILE A 1 182 ? -16.409 0.182 -7.464 1.00 95.62 182 ILE A N 1
ATOM 1395 C CA . ILE A 1 182 ? -15.691 0.295 -6.188 1.00 95.62 182 ILE A CA 1
ATOM 1396 C C . ILE A 1 182 ? -14.282 -0.292 -6.301 1.00 95.62 182 ILE A C 1
ATOM 1398 O O . ILE A 1 182 ? -13.308 0.369 -5.937 1.00 95.62 182 ILE A O 1
ATOM 1402 N N . GLN A 1 183 ? -14.145 -1.494 -6.869 1.00 94.81 183 GLN A N 1
ATOM 1403 C CA . GLN A 1 183 ? -12.842 -2.130 -7.067 1.00 94.81 183 GLN A CA 1
ATOM 1404 C C . GLN A 1 183 ? -11.911 -1.246 -7.903 1.00 94.81 183 GLN A C 1
ATOM 1406 O O . GLN A 1 183 ? -10.727 -1.125 -7.589 1.00 94.81 183 GLN A O 1
ATOM 1411 N N . ARG A 1 184 ? -12.435 -0.596 -8.948 1.00 91.81 184 ARG A N 1
ATOM 1412 C CA . ARG A 1 184 ? -11.664 0.326 -9.786 1.00 91.81 184 ARG A CA 1
ATOM 1413 C C . ARG A 1 184 ? -11.133 1.512 -8.984 1.00 91.81 184 ARG A C 1
ATOM 1415 O O . ARG A 1 184 ? -9.967 1.860 -9.161 1.00 91.81 184 ARG A O 1
ATOM 1422 N N . HIS A 1 185 ? -11.951 2.120 -8.126 1.00 92.12 185 HIS A N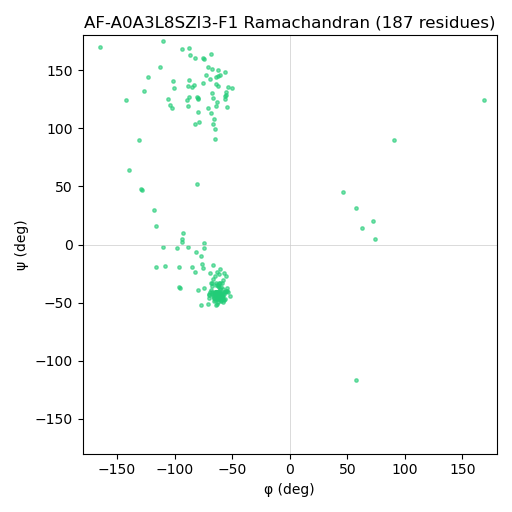 1
ATOM 1423 C CA . HIS A 1 185 ? -11.508 3.226 -7.274 1.00 92.12 185 HIS A CA 1
ATOM 1424 C C . HIS A 1 185 ? -10.414 2.783 -6.294 1.00 92.12 185 HIS A C 1
ATOM 1426 O O . HIS A 1 185 ? -9.410 3.476 -6.171 1.00 92.12 185 HIS A O 1
ATOM 1432 N N . LEU A 1 186 ? -10.553 1.607 -5.671 1.00 91.75 186 LEU A N 1
ATOM 1433 C CA . LEU A 1 186 ? -9.533 1.059 -4.767 1.00 91.75 186 LEU A CA 1
ATOM 1434 C C . LEU A 1 186 ? -8.214 0.750 -5.492 1.00 91.75 186 LEU A C 1
ATOM 1436 O O . LEU A 1 186 ? -7.140 1.067 -4.993 1.00 91.75 186 LEU A O 1
ATOM 1440 N N . THR A 1 187 ? -8.283 0.195 -6.704 1.00 89.31 187 THR A N 1
ATOM 1441 C CA . THR A 1 187 ? -7.091 -0.150 -7.496 1.00 89.31 187 THR A CA 1
ATOM 1442 C C . THR A 1 187 ? -6.321 1.069 -8.009 1.00 89.31 187 THR A C 1
ATOM 1444 O O . THR A 1 187 ? -5.126 0.959 -8.290 1.00 89.31 187 THR A O 1
ATOM 1447 N N . HIS A 1 188 ? -6.982 2.217 -8.157 1.00 83.81 188 HIS A N 1
ATOM 1448 C CA . HIS A 1 188 ? -6.404 3.429 -8.747 1.00 83.81 188 HIS A CA 1
ATOM 1449 C C . HIS A 1 188 ? -6.306 4.615 -7.779 1.00 83.81 188 HIS A C 1
ATOM 1451 O O . HIS A 1 188 ? -6.117 5.742 -8.245 1.00 83.81 188 HIS A O 1
ATOM 1457 N N . PHE A 1 189 ? -6.434 4.357 -6.475 1.00 82.06 189 PHE A N 1
ATOM 1458 C CA . PHE A 1 189 ? -6.294 5.357 -5.417 1.00 82.06 189 PHE A CA 1
ATOM 1459 C C . PHE A 1 189 ? -4.899 6.003 -5.388 1.00 82.06 189 PHE A C 1
ATOM 1461 O O . PHE A 1 189 ? -3.892 5.279 -5.582 1.00 82.06 189 PHE A O 1
#

InterPro domains:
  IPR004979 Transcription factor AP-2 [PTHR10812] (10-189)
  IPR013854 Transcription factor AP-2, C-terminal [PF03299] (21-189)
  IPR013854 Transcription factor AP-2, C-terminal [PR01748] (59-73)
  IPR013854 Transcription factor AP-2, C-terminal [PR01748] (74-89)
  IPR013854 Transcription factor AP-2, C-terminal [PR01748] (90-104)

Radius of gyration: 22.98 Å; Cα contacts (8 Å, |Δi|>4): 160; chains: 1; bounding box: 60×28×68 Å

pLDDT: mean 85.51, std 15.08, range [29.25, 98.12]

Mean predicted aligned error: 8.22 Å

Solvent-accessible surface area (backbone atoms only — not comparable to full-atom values): 11456 Å² total; per-residue (Å²): 138,83,85,81,83,85,78,86,84,88,75,91,68,86,72,57,50,61,39,77,64,48,73,34,74,51,86,88,42,53,89,92,56,72,45,73,36,72,37,24,41,39,50,55,52,50,41,54,33,76,66,47,30,51,32,62,67,59,49,24,51,52,58,72,41,62,87,45,88,61,33,63,57,57,51,41,57,54,31,50,74,66,74,41,89,69,70,85,86,55,66,81,72,44,86,82,53,80,68,69,58,47,53,67,56,54,49,53,50,52,53,50,55,50,49,50,44,55,72,76,66,52,62,59,64,64,54,49,54,57,57,51,66,76,57,70,54,73,88,50,43,64,58,50,52,52,50,53,54,53,52,51,50,55,54,45,55,54,49,53,57,61,71,50,65,40,57,71,51,68,71,50,75,57,77,73,79,52,60,67,69,60,46,49,51,66,60,54,105